Protein AF-A0A6P0M9K7-F1 (afdb_monomer_lite)

pLDDT: mean 82.35, std 20.82, range [22.98, 98.0]

Foldseek 3Di:
DDDDDDDDDDDDDDDDDDDDDDDDPDDDCVVCVPPDDPLQFQWQEKEWDQPPPQLDIKMKTKGQFGQDPVQDWDQDPDDPVHPCNVVRTDGCQWDDDPDPPDTDGPPDDTDGIDMDIGHDDDDPVWDKDKDFDAFCVVVDPPTDFPGRQQQKKKWKAAVVGDTDIDGQHQADDGNYGYDSIDMGTNGNGPDIDIWMQGPVGDID

Structure (mmCIF, N/CA/C/O backbone):
data_AF-A0A6P0M9K7-F1
#
_entry.id   AF-A0A6P0M9K7-F1
#
loop_
_atom_site.group_PDB
_atom_site.id
_atom_site.type_symbol
_atom_site.label_atom_id
_atom_site.label_alt_id
_atom_site.label_comp_id
_atom_site.label_asym_id
_atom_site.label_entity_id
_atom_site.label_seq_id
_atom_site.pdbx_PDB_ins_code
_atom_site.Cartn_x
_atom_site.Cartn_y
_atom_site.Cartn_z
_atom_site.occupancy
_atom_site.B_iso_or_equiv
_atom_site.auth_seq_id
_atom_site.auth_comp_id
_atom_site.auth_asym_id
_atom_site.auth_atom_id
_atom_site.pdbx_PDB_model_num
ATOM 1 N N . MET A 1 1 ? -16.953 41.141 -35.148 1.00 34.06 1 MET A N 1
ATOM 2 C CA . MET A 1 1 ? -15.734 40.742 -35.882 1.00 34.06 1 MET A CA 1
ATOM 3 C C . MET A 1 1 ? -14.698 40.414 -34.821 1.00 34.06 1 MET A C 1
ATOM 5 O O . MET A 1 1 ? -14.270 41.320 -34.124 1.00 34.06 1 MET A O 1
ATOM 9 N N . PHE A 1 2 ? -14.463 39.128 -34.568 1.00 24.59 2 PHE A N 1
ATOM 10 C CA . PHE A 1 2 ? -13.612 38.648 -33.474 1.00 24.59 2 PHE A CA 1
ATOM 11 C C . PHE A 1 2 ? -12.138 38.643 -33.893 1.00 24.59 2 PHE A C 1
ATOM 13 O O . PHE A 1 2 ? -11.837 38.210 -35.006 1.00 24.59 2 PHE A O 1
ATOM 20 N N . PRO A 1 3 ? -11.232 39.041 -32.991 1.00 33.91 3 PRO A N 1
ATOM 21 C CA . PRO A 1 3 ? -9.973 38.323 -32.843 1.00 33.91 3 PRO A CA 1
ATOM 22 C C . PRO A 1 3 ? -9.712 37.975 -31.367 1.00 33.91 3 PRO A C 1
ATOM 24 O O . PRO A 1 3 ? -10.065 38.741 -30.473 1.00 33.91 3 PRO A O 1
ATOM 27 N N . GLY A 1 4 ? -9.077 36.831 -31.109 1.00 28.16 4 GLY A N 1
ATOM 28 C CA . GLY A 1 4 ? -8.579 36.494 -29.773 1.00 28.16 4 GLY A CA 1
ATOM 29 C C . GLY A 1 4 ? -8.515 34.996 -29.502 1.00 28.16 4 GLY A C 1
ATOM 30 O O . GLY A 1 4 ? -9.420 34.434 -28.898 1.00 28.16 4 GLY A O 1
ATOM 31 N N . SER A 1 5 ? -7.435 34.355 -29.945 1.00 31.47 5 SER A N 1
ATOM 32 C CA . SER A 1 5 ? -6.996 33.039 -29.478 1.00 31.47 5 SER A CA 1
ATOM 33 C C . SER A 1 5 ? -6.480 33.156 -28.040 1.00 31.47 5 SER A C 1
ATOM 35 O O . SER A 1 5 ? -5.436 33.767 -27.814 1.00 31.47 5 SER A O 1
ATOM 37 N N . GLY A 1 6 ? -7.210 32.599 -27.075 1.00 26.05 6 GLY A N 1
ATOM 38 C CA . GLY A 1 6 ? -6.768 32.478 -25.686 1.00 26.05 6 GLY A CA 1
ATOM 39 C C . GLY A 1 6 ? -6.102 31.126 -25.448 1.00 26.05 6 GLY A C 1
ATOM 40 O O . GLY A 1 6 ? -6.788 30.109 -25.394 1.00 26.05 6 GLY A O 1
ATOM 41 N N . LEU A 1 7 ? -4.777 31.128 -25.310 1.00 26.55 7 LEU A N 1
ATOM 42 C CA . LEU A 1 7 ? -4.036 30.090 -24.596 1.00 26.55 7 LEU A CA 1
ATOM 43 C C . LEU A 1 7 ? -4.161 30.416 -23.104 1.00 26.55 7 LEU A C 1
ATOM 45 O O . LEU A 1 7 ? -3.835 31.529 -22.694 1.00 26.55 7 LEU A O 1
ATOM 49 N N . VAL A 1 8 ? -4.679 29.485 -22.305 1.00 24.55 8 VAL A N 1
ATOM 50 C CA . VAL A 1 8 ? -4.678 29.610 -20.843 1.00 24.55 8 VAL A CA 1
ATOM 51 C C . VAL A 1 8 ? -3.402 28.949 -20.341 1.00 24.55 8 VAL A C 1
ATOM 53 O O . VAL A 1 8 ? -3.300 27.729 -20.271 1.00 24.55 8 VAL A O 1
ATOM 56 N N . GLU A 1 9 ? -2.417 29.786 -20.050 1.00 24.67 9 GLU A N 1
ATOM 57 C CA . GLU A 1 9 ? -1.190 29.445 -19.343 1.00 24.67 9 GLU A CA 1
ATOM 58 C C . GLU A 1 9 ? -1.481 29.612 -17.844 1.00 24.67 9 GLU A C 1
ATOM 60 O O . GLU A 1 9 ? -1.708 30.726 -17.368 1.00 24.67 9 GLU A O 1
ATOM 65 N N . GLN A 1 10 ? -1.566 28.513 -17.091 1.00 22.98 10 GLN A N 1
ATOM 66 C CA . GLN A 1 10 ? -1.717 28.578 -15.637 1.00 22.98 10 GLN A CA 1
ATOM 67 C C . GLN A 1 10 ? -0.328 28.536 -14.994 1.00 22.98 10 GLN A C 1
ATOM 69 O O . GLN A 1 10 ? 0.165 27.486 -14.596 1.00 22.98 10 GLN A O 1
ATOM 74 N N . VAL A 1 11 ? 0.302 29.708 -14.907 1.00 23.95 11 VAL A N 1
ATOM 75 C CA . VAL A 1 11 ? 1.458 29.952 -14.036 1.00 23.95 11 VAL A CA 1
ATOM 76 C C . VAL A 1 11 ? 0.925 30.186 -12.623 1.00 23.95 11 VAL A C 1
ATOM 78 O O . VAL A 1 11 ? 0.269 31.194 -12.369 1.00 23.95 11 VAL A O 1
ATOM 81 N N . ILE A 1 12 ? 1.196 29.270 -11.692 1.00 25.75 12 ILE A N 1
ATOM 82 C CA . ILE A 1 12 ? 1.019 29.524 -10.256 1.00 25.75 12 ILE A CA 1
ATOM 83 C C . ILE A 1 12 ? 2.411 29.680 -9.646 1.00 25.75 12 ILE A C 1
ATOM 85 O O . ILE A 1 12 ? 3.074 28.705 -9.311 1.00 25.75 12 ILE A O 1
ATOM 89 N N . SER A 1 13 ? 2.852 30.929 -9.500 1.00 23.30 13 SER A N 1
ATOM 90 C CA . SER A 1 13 ? 3.878 31.307 -8.528 1.00 23.30 13 SER A CA 1
ATOM 91 C C . SER A 1 13 ? 3.180 31.652 -7.213 1.00 23.30 13 SER A C 1
ATOM 93 O O . SER A 1 13 ? 2.345 32.560 -7.202 1.00 23.30 13 SER A O 1
ATOM 95 N N . LEU A 1 14 ? 3.523 30.990 -6.109 1.00 26.34 14 LEU A N 1
ATOM 96 C CA . LEU A 1 14 ? 3.121 31.433 -4.773 1.00 26.34 14 LEU A CA 1
ATOM 97 C C . LEU A 1 14 ? 4.363 31.614 -3.900 1.00 26.34 14 LEU A C 1
ATOM 99 O O . LEU A 1 14 ? 5.095 30.671 -3.615 1.00 26.34 14 LEU A O 1
ATOM 103 N N . ASN A 1 15 ? 4.584 32.874 -3.525 1.00 23.98 15 ASN A N 1
ATOM 104 C CA . ASN A 1 15 ? 5.568 33.310 -2.547 1.00 23.98 15 ASN A CA 1
ATOM 105 C C . ASN A 1 15 ? 5.272 32.707 -1.163 1.00 23.98 15 ASN A C 1
ATOM 107 O O . ASN A 1 15 ? 4.115 32.531 -0.782 1.00 23.98 15 ASN A O 1
ATOM 111 N N . GLN A 1 16 ? 6.354 32.433 -0.433 1.00 33.28 16 GLN A N 1
ATOM 112 C CA . GLN A 1 16 ? 6.404 31.956 0.950 1.00 33.28 16 GLN A CA 1
ATOM 113 C C . GLN A 1 16 ? 5.569 32.809 1.918 1.00 33.28 16 GLN A C 1
ATOM 115 O O . GLN A 1 16 ? 5.664 34.030 1.879 1.00 33.28 16 GLN A O 1
ATOM 120 N N . GLU A 1 17 ? 4.838 32.146 2.824 1.00 29.08 17 GLU A N 1
ATOM 121 C CA . GLU A 1 17 ? 4.912 32.314 4.291 1.00 29.08 17 GLU A CA 1
ATOM 122 C C . GLU A 1 17 ? 3.869 31.403 4.983 1.00 29.08 17 GLU A C 1
ATOM 124 O O . GLU A 1 17 ? 2.670 31.610 4.806 1.00 29.08 17 GLU A O 1
ATOM 129 N N . SER A 1 18 ? 4.339 30.396 5.750 1.00 26.97 18 SER A N 1
ATOM 130 C CA . SER A 1 18 ? 3.677 29.556 6.797 1.00 26.97 18 SER A CA 1
ATOM 131 C C . SER A 1 18 ? 4.029 28.058 6.642 1.00 26.97 18 SER A C 1
ATOM 133 O O . SER A 1 18 ? 3.896 27.532 5.535 1.00 26.97 18 SER A O 1
ATOM 135 N N . PRO A 1 19 ? 4.438 27.325 7.705 1.00 35.47 19 PRO A N 1
ATOM 136 C CA . PRO A 1 19 ? 4.819 25.918 7.603 1.00 35.47 19 PRO A CA 1
ATOM 137 C C . PRO A 1 19 ? 3.557 25.046 7.609 1.00 35.47 19 PRO A C 1
ATOM 139 O O . PRO A 1 19 ? 3.142 24.515 8.634 1.00 35.47 19 PRO A O 1
ATOM 142 N N . SER A 1 20 ? 2.919 24.935 6.449 1.00 30.03 20 SER A N 1
ATOM 143 C CA . SER A 1 20 ? 1.989 23.845 6.160 1.00 30.03 20 SER A CA 1
ATOM 144 C C . SER A 1 20 ? 2.761 22.787 5.381 1.00 30.03 20 SER A C 1
ATOM 146 O O . SER A 1 20 ? 3.542 23.122 4.492 1.00 30.03 20 SER A O 1
ATOM 148 N N . PHE A 1 21 ? 2.608 21.525 5.779 1.00 32.84 21 PHE A N 1
ATOM 149 C CA . PHE A 1 21 ? 3.223 20.367 5.140 1.00 32.84 21 PHE A CA 1
ATOM 150 C C . PHE A 1 21 ? 2.759 20.322 3.676 1.00 32.84 21 PHE A C 1
ATOM 152 O O . PHE A 1 21 ? 1.664 19.855 3.373 1.00 32.84 21 PHE A O 1
ATOM 159 N N . GLN A 1 22 ? 3.551 20.900 2.774 1.00 29.70 22 GLN A N 1
ATOM 160 C CA . GLN A 1 22 ? 3.379 20.698 1.345 1.00 29.70 22 GLN A CA 1
ATOM 161 C C . GLN A 1 22 ? 4.044 19.372 1.021 1.00 29.70 22 GLN A C 1
ATOM 163 O O . GLN A 1 22 ? 5.224 19.193 1.320 1.00 29.70 22 GLN A O 1
ATOM 168 N N . GLY A 1 23 ? 3.269 18.438 0.472 1.00 31.78 23 GLY A N 1
ATOM 169 C CA . GLY A 1 23 ? 3.768 17.161 -0.017 1.00 31.78 23 GLY A CA 1
ATOM 170 C C . GLY A 1 23 ? 4.795 17.387 -1.121 1.00 31.78 23 GLY A C 1
ATOM 171 O O . GLY A 1 23 ? 4.446 17.459 -2.293 1.00 31.78 23 GLY A O 1
ATOM 172 N N . GLY A 1 24 ? 6.053 17.550 -0.729 1.00 35.38 24 GLY A N 1
ATOM 173 C CA . GLY A 1 24 ? 7.197 17.248 -1.565 1.00 35.38 24 GLY A CA 1
ATOM 174 C C . GLY A 1 24 ? 7.515 15.778 -1.358 1.00 35.38 24 GLY A C 1
ATOM 175 O O . GLY A 1 24 ? 7.694 15.336 -0.224 1.00 35.38 24 GLY A O 1
ATOM 176 N N . GLU A 1 25 ? 7.547 15.008 -2.437 1.00 50.41 25 GLU A N 1
ATOM 177 C CA . GLU A 1 25 ? 8.121 13.670 -2.397 1.00 50.41 25 GLU A CA 1
ATOM 178 C C . GLU A 1 25 ? 9.627 13.824 -2.143 1.00 50.41 25 GLU A C 1
ATOM 180 O O . GLU A 1 25 ? 10.372 14.355 -2.967 1.00 50.41 25 GLU A O 1
ATOM 185 N N . CYS A 1 26 ? 10.064 13.430 -0.948 1.00 54.47 26 CYS A N 1
ATOM 186 C CA . CYS A 1 26 ? 11.464 13.444 -0.544 1.00 54.47 26 CYS A CA 1
ATOM 187 C C . CYS A 1 26 ? 12.059 12.057 -0.797 1.00 54.47 26 CYS A C 1
ATOM 189 O O . CYS A 1 26 ? 11.702 11.102 -0.109 1.00 54.47 26 CYS A O 1
ATOM 191 N N . GLN A 1 27 ? 12.984 11.938 -1.751 1.00 62.66 27 GLN A N 1
ATOM 192 C CA . GLN A 1 27 ? 13.813 10.741 -1.884 1.00 62.66 27 GLN A CA 1
ATOM 193 C C . GLN A 1 27 ? 15.062 10.899 -1.007 1.00 62.66 27 GLN A C 1
ATOM 195 O O . GLN A 1 27 ? 15.890 11.773 -1.253 1.00 62.66 27 GLN A O 1
ATOM 200 N N . ASP A 1 28 ? 15.216 10.048 0.008 1.00 69.81 28 ASP A N 1
ATOM 201 C CA . ASP A 1 28 ? 16.438 9.979 0.816 1.00 69.81 28 ASP A CA 1
ATOM 202 C C . ASP A 1 28 ? 17.311 8.810 0.346 1.00 69.81 28 ASP A C 1
ATOM 204 O O . ASP A 1 28 ? 17.051 7.642 0.643 1.00 69.81 28 ASP A O 1
ATOM 208 N N . ALA A 1 29 ? 18.375 9.126 -0.393 1.00 72.94 29 ALA A N 1
ATOM 209 C CA . ALA A 1 29 ? 19.314 8.129 -0.898 1.00 72.94 29 ALA A CA 1
ATOM 210 C C . ALA A 1 29 ? 20.015 7.335 0.221 1.00 72.94 29 ALA A C 1
ATOM 212 O O . ALA A 1 29 ? 20.373 6.178 0.006 1.00 72.94 29 ALA A O 1
ATOM 213 N N . ASN A 1 30 ? 20.188 7.911 1.418 1.00 77.69 30 ASN A N 1
ATOM 214 C CA . ASN A 1 30 ? 20.805 7.207 2.542 1.00 77.69 30 ASN A CA 1
ATOM 215 C C . ASN A 1 30 ? 19.842 6.189 3.154 1.00 77.69 30 ASN A C 1
ATOM 217 O O . ASN A 1 30 ? 20.266 5.085 3.491 1.00 77.69 30 ASN A O 1
ATOM 221 N N . ALA A 1 31 ? 18.554 6.530 3.247 1.00 73.31 31 ALA A N 1
ATOM 222 C CA . ALA A 1 31 ? 17.520 5.607 3.716 1.00 73.31 31 ALA A CA 1
ATOM 223 C C . ALA A 1 31 ? 17.362 4.387 2.787 1.00 73.31 31 ALA A C 1
ATOM 225 O O . ALA A 1 31 ? 16.993 3.306 3.239 1.00 73.31 31 ALA A O 1
ATOM 226 N N . LEU A 1 32 ? 17.686 4.544 1.499 1.00 74.69 32 LEU A N 1
ATOM 227 C CA . LEU A 1 32 ? 17.590 3.493 0.482 1.00 74.69 32 LEU A CA 1
ATOM 228 C C . LEU A 1 32 ? 18.895 2.707 0.269 1.00 74.69 32 LEU A C 1
ATOM 230 O O . LEU A 1 32 ? 18.894 1.691 -0.420 1.00 74.69 32 LEU A O 1
ATOM 234 N N . ALA A 1 33 ? 20.021 3.144 0.842 1.00 77.00 33 ALA A N 1
ATOM 235 C CA . ALA A 1 33 ? 21.339 2.579 0.534 1.00 77.00 33 ALA A CA 1
ATOM 236 C C . ALA A 1 33 ? 21.482 1.091 0.908 1.00 77.00 33 ALA A C 1
ATOM 238 O O . ALA A 1 33 ? 22.285 0.377 0.308 1.00 77.00 33 ALA A O 1
ATOM 239 N N . THR A 1 34 ? 20.718 0.626 1.901 1.00 82.69 34 THR A N 1
ATOM 240 C CA . THR A 1 34 ? 20.721 -0.770 2.371 1.00 82.69 34 THR A CA 1
ATOM 241 C C . THR A 1 34 ? 19.421 -1.511 2.073 1.00 82.69 34 THR A C 1
ATOM 243 O O . THR A 1 34 ? 19.269 -2.649 2.518 1.00 82.69 34 THR A O 1
ATOM 246 N N . SER A 1 35 ? 18.474 -0.888 1.367 1.00 81.12 35 SER A N 1
ATOM 247 C CA . SER A 1 35 ? 17.213 -1.528 0.998 1.00 81.12 35 SER A CA 1
ATOM 248 C C . SER A 1 35 ? 17.330 -2.268 -0.334 1.00 81.12 35 SER A C 1
ATOM 250 O O . SER A 1 35 ? 18.265 -2.080 -1.119 1.00 81.12 35 SER A O 1
ATOM 252 N N . THR A 1 36 ? 16.366 -3.149 -0.593 1.00 85.69 36 THR A N 1
ATOM 253 C CA . THR A 1 36 ? 16.231 -3.776 -1.905 1.00 85.69 36 THR A CA 1
ATOM 254 C C . THR A 1 36 ? 15.895 -2.704 -2.938 1.00 85.69 36 THR A C 1
ATOM 256 O O . THR A 1 36 ? 14.970 -1.911 -2.771 1.00 85.69 36 THR A O 1
ATOM 259 N N . ASN A 1 37 ? 16.655 -2.670 -4.031 1.00 84.06 37 ASN A N 1
ATOM 260 C CA . ASN A 1 37 ? 16.410 -1.726 -5.109 1.00 84.06 37 ASN A CA 1
ATOM 261 C C . ASN A 1 37 ? 15.253 -2.222 -5.993 1.00 84.06 37 ASN A C 1
ATOM 263 O O . ASN A 1 37 ? 15.381 -3.231 -6.685 1.00 84.06 37 ASN A O 1
ATOM 267 N N . HIS A 1 38 ? 14.150 -1.471 -6.009 1.00 86.81 38 HIS A N 1
ATOM 268 C CA . HIS A 1 38 ? 12.966 -1.766 -6.825 1.00 86.81 38 HIS A CA 1
ATOM 269 C C . HIS A 1 38 ? 12.806 -0.852 -8.058 1.00 86.81 38 HIS A C 1
ATOM 271 O O . HIS A 1 38 ? 11.792 -0.924 -8.744 1.00 86.81 38 HIS A O 1
ATOM 277 N N . THR A 1 39 ? 13.805 -0.027 -8.394 1.00 84.56 39 THR A N 1
ATOM 278 C CA . THR A 1 39 ? 13.733 0.970 -9.491 1.00 84.56 39 THR A CA 1
ATOM 279 C C . THR A 1 39 ? 13.607 0.363 -10.891 1.00 84.56 39 THR A C 1
ATOM 281 O O . THR A 1 39 ? 13.198 1.038 -11.831 1.00 84.56 39 THR A O 1
ATOM 284 N N . ARG A 1 40 ? 13.933 -0.924 -11.041 1.00 90.50 40 ARG A N 1
ATOM 285 C CA . ARG A 1 40 ? 13.856 -1.670 -12.306 1.00 90.50 40 ARG A CA 1
ATOM 286 C C . ARG A 1 40 ? 12.520 -2.387 -12.526 1.00 90.50 40 ARG A C 1
ATOM 288 O O . ARG A 1 40 ? 12.420 -3.203 -13.438 1.00 90.50 40 ARG A O 1
ATOM 295 N N . ARG A 1 41 ? 11.499 -2.091 -11.720 1.00 92.25 41 ARG A N 1
ATOM 296 C CA . ARG A 1 41 ? 10.148 -2.656 -11.838 1.00 92.25 41 ARG A CA 1
ATOM 297 C C . ARG A 1 41 ? 9.187 -1.588 -12.347 1.00 92.25 41 ARG A C 1
ATOM 299 O O . ARG A 1 41 ? 9.135 -0.495 -11.787 1.00 92.25 41 ARG A O 1
ATOM 306 N N . ASN A 1 42 ? 8.398 -1.892 -13.376 1.00 91.12 42 ASN A N 1
ATOM 307 C CA . ASN A 1 42 ? 7.294 -1.021 -13.786 1.00 91.12 42 ASN A CA 1
ATOM 308 C C . ASN A 1 42 ? 6.059 -1.368 -12.945 1.00 91.12 42 ASN A C 1
ATOM 310 O O . ASN A 1 42 ? 5.226 -2.194 -13.316 1.00 91.12 42 ASN A O 1
ATOM 314 N N . VAL A 1 43 ? 6.012 -0.815 -11.733 1.00 92.31 43 VAL A N 1
ATOM 315 C CA . VAL A 1 43 ? 4.947 -1.096 -10.762 1.00 92.31 43 VAL A CA 1
ATOM 316 C C . VAL A 1 43 ? 3.623 -0.519 -11.267 1.00 92.31 43 VAL A C 1
ATOM 318 O O . VAL A 1 43 ? 3.538 0.664 -11.587 1.00 92.31 43 VAL A O 1
ATOM 321 N N . GLN A 1 44 ? 2.592 -1.362 -11.335 1.00 91.50 44 GLN A N 1
ATOM 322 C CA . GLN A 1 44 ? 1.246 -0.980 -11.770 1.00 91.50 44 GLN A CA 1
ATOM 323 C C . GLN A 1 44 ? 0.242 -0.871 -10.631 1.00 91.50 44 GLN A C 1
ATOM 325 O O . GLN A 1 44 ? -0.717 -0.116 -10.762 1.00 91.50 44 GLN A O 1
ATOM 330 N N . GLY A 1 45 ? 0.434 -1.648 -9.568 1.00 90.50 45 GLY A N 1
ATOM 331 C CA . GLY A 1 45 ? -0.498 -1.729 -8.454 1.00 90.50 45 GLY A CA 1
ATOM 332 C C . GLY A 1 45 ? 0.233 -1.914 -7.136 1.00 90.50 45 GLY A C 1
ATOM 333 O O . GLY A 1 45 ? 1.315 -2.512 -7.084 1.00 90.50 45 GLY A O 1
ATOM 334 N N . VAL A 1 46 ? -0.375 -1.395 -6.076 1.00 92.12 46 VAL A N 1
ATOM 335 C CA . VAL A 1 46 ? 0.105 -1.503 -4.701 1.00 92.12 46 VAL A CA 1
ATOM 336 C C . VAL A 1 46 ? -1.049 -1.877 -3.770 1.00 92.12 46 VAL A C 1
ATOM 338 O O . VAL A 1 46 ? -2.208 -1.562 -4.031 1.00 92.12 46 VAL A O 1
ATOM 341 N N . ALA A 1 47 ? -0.740 -2.575 -2.690 1.00 91.25 47 ALA A N 1
ATOM 342 C CA . ALA A 1 47 ? -1.657 -2.851 -1.600 1.00 91.25 47 ALA A CA 1
ATOM 343 C C . ALA A 1 47 ? -0.947 -2.565 -0.280 1.00 91.25 47 ALA A C 1
ATOM 345 O O . ALA A 1 47 ? 0.203 -2.972 -0.107 1.00 91.25 47 ALA A O 1
ATOM 346 N N . VAL A 1 48 ? -1.623 -1.871 0.634 1.00 91.69 48 VAL A N 1
ATOM 347 C CA . VAL A 1 48 ? -1.097 -1.566 1.970 1.00 91.69 48 VAL A CA 1
ATOM 348 C C . VAL A 1 48 ? -1.940 -2.256 3.036 1.00 91.69 48 VAL A C 1
ATOM 350 O O . VAL A 1 48 ? -3.170 -2.209 2.999 1.00 91.69 48 VAL A O 1
ATOM 353 N N . GLY A 1 49 ? -1.288 -2.888 4.007 1.00 90.06 49 GLY A N 1
ATOM 354 C CA . GLY A 1 49 ? -1.940 -3.551 5.135 1.00 90.06 49 GLY A CA 1
ATOM 355 C C . GLY A 1 49 ? -0.916 -4.149 6.088 1.00 90.06 49 GLY A C 1
ATOM 356 O O . GLY A 1 49 ? 0.244 -4.264 5.729 1.00 90.06 49 GLY A O 1
ATOM 357 N N . ASP A 1 50 ? -1.325 -4.516 7.296 1.00 92.38 50 ASP A N 1
ATOM 358 C CA . ASP A 1 50 ? -0.450 -5.213 8.245 1.00 92.38 50 ASP A CA 1
ATOM 359 C C . ASP A 1 50 ? -0.549 -6.729 7.998 1.00 92.38 50 ASP A C 1
ATOM 361 O O . ASP A 1 50 ? -1.557 -7.358 8.322 1.00 92.38 50 ASP A O 1
ATOM 365 N N . LEU A 1 51 ? 0.448 -7.310 7.324 1.00 93.00 51 LEU A N 1
ATOM 366 C CA . LEU A 1 51 ? 0.439 -8.717 6.909 1.00 93.00 51 LEU A CA 1
ATOM 367 C C . LEU A 1 51 ? 0.959 -9.653 7.998 1.00 93.00 51 LEU A C 1
ATOM 369 O O . LEU A 1 51 ? 0.646 -10.848 7.978 1.00 93.00 51 LEU A O 1
ATOM 373 N N . ASN A 1 52 ? 1.794 -9.146 8.903 1.00 92.88 52 ASN A N 1
ATOM 374 C CA . ASN A 1 52 ? 2.442 -9.936 9.948 1.00 92.88 52 ASN A CA 1
ATOM 375 C C . ASN A 1 52 ? 1.836 -9.701 11.350 1.00 92.88 52 ASN A C 1
ATOM 377 O O . ASN A 1 52 ? 2.214 -10.400 12.293 1.00 92.88 52 ASN A O 1
ATOM 381 N N . HIS A 1 53 ? 0.862 -8.793 11.449 1.00 90.06 53 HIS A N 1
ATOM 382 C CA . HIS A 1 53 ? 0.144 -8.387 12.651 1.00 90.06 53 HIS A CA 1
ATOM 383 C C . HIS A 1 53 ? 1.082 -7.815 13.724 1.00 90.06 53 HIS A C 1
ATOM 385 O O . HIS A 1 53 ? 1.021 -8.223 14.891 1.00 90.06 53 HIS A O 1
ATOM 391 N N . ASP A 1 54 ? 1.978 -6.907 13.336 1.00 90.25 54 ASP A N 1
ATOM 392 C CA . ASP A 1 54 ? 2.905 -6.225 14.245 1.00 90.25 54 ASP A CA 1
ATOM 393 C C . ASP A 1 54 ? 2.534 -4.759 14.538 1.00 90.25 54 ASP A C 1
ATOM 395 O O . ASP A 1 54 ? 3.163 -4.125 15.391 1.00 90.25 54 ASP A O 1
ATOM 399 N N . GLY A 1 55 ? 1.463 -4.250 13.922 1.00 89.62 55 GLY A N 1
ATOM 400 C CA . GLY A 1 55 ? 0.954 -2.893 14.097 1.00 89.62 55 GLY A CA 1
ATOM 401 C C . GLY A 1 55 ? 1.549 -1.861 13.150 1.00 89.62 55 GLY A C 1
ATOM 402 O O . GLY A 1 55 ? 1.204 -0.676 13.248 1.00 89.62 55 GLY A O 1
ATOM 403 N N . PHE A 1 56 ? 2.427 -2.276 12.243 1.00 90.75 56 PHE A N 1
ATOM 404 C CA . PHE A 1 56 ? 2.998 -1.436 11.206 1.00 90.75 56 PHE A CA 1
ATOM 405 C C . PHE A 1 56 ? 2.416 -1.826 9.845 1.00 90.75 56 PHE A C 1
ATOM 407 O O . PHE A 1 56 ? 2.018 -2.955 9.592 1.00 90.75 56 PHE A O 1
ATOM 414 N N . SER A 1 57 ? 2.277 -0.843 8.955 1.00 91.31 57 SER A N 1
ATOM 415 C CA . SER A 1 57 ? 1.749 -1.115 7.617 1.00 91.31 57 SER A CA 1
ATOM 416 C C . SER A 1 57 ? 2.848 -1.662 6.718 1.00 91.31 57 SER A C 1
ATOM 418 O O . SER A 1 57 ? 3.858 -0.983 6.515 1.00 91.31 57 SER A O 1
ATOM 420 N N . ASP A 1 58 ? 2.597 -2.834 6.146 1.00 92.88 58 ASP A N 1
ATOM 421 C CA . ASP A 1 58 ? 3.382 -3.451 5.086 1.00 92.88 58 ASP A CA 1
ATOM 422 C C . ASP A 1 58 ? 2.881 -3.015 3.711 1.00 92.88 58 ASP A C 1
ATOM 424 O O . ASP A 1 58 ? 1.764 -2.508 3.541 1.00 92.88 58 ASP A O 1
ATOM 428 N N . ILE A 1 59 ? 3.723 -3.237 2.706 1.00 92.50 59 ILE A N 1
ATOM 429 C CA . ILE A 1 59 ? 3.430 -2.903 1.318 1.00 92.50 59 ILE A CA 1
ATOM 430 C C . ILE A 1 59 ? 3.592 -4.156 0.460 1.00 92.50 59 ILE A C 1
ATOM 432 O O . ILE A 1 59 ? 4.521 -4.945 0.625 1.00 92.50 59 ILE A O 1
ATOM 436 N N . VAL A 1 60 ? 2.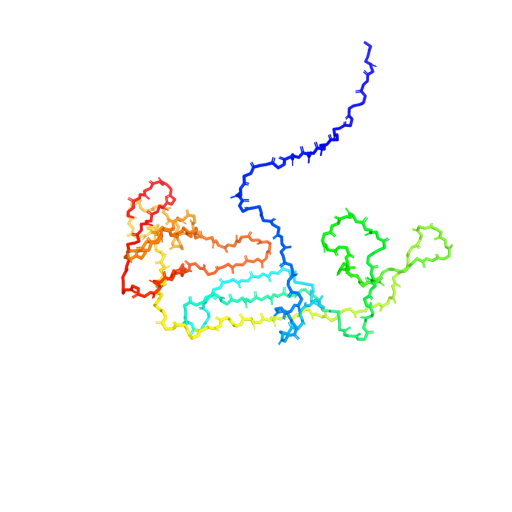662 -4.349 -0.471 1.00 93.25 60 VAL A N 1
ATOM 437 C CA . VAL A 1 60 ? 2.774 -5.319 -1.559 1.00 93.25 60 VAL A CA 1
ATOM 438 C C . VAL A 1 60 ? 2.691 -4.559 -2.864 1.00 93.25 60 VAL A C 1
ATOM 440 O O . VAL A 1 60 ? 1.763 -3.784 -3.074 1.00 93.25 60 VAL A O 1
ATOM 443 N N . SER A 1 61 ? 3.626 -4.802 -3.773 1.00 93.19 61 SER A N 1
ATOM 444 C CA . SER A 1 61 ? 3.661 -4.140 -5.075 1.00 93.19 61 SER A CA 1
ATOM 445 C C . SER A 1 61 ? 3.743 -5.150 -6.213 1.00 93.19 61 SER A C 1
ATOM 447 O O . SER A 1 61 ? 4.497 -6.125 -6.151 1.00 93.19 61 SER A O 1
ATOM 449 N N . VAL A 1 62 ? 3.004 -4.900 -7.293 1.00 93.56 62 VAL A N 1
ATOM 450 C CA . VAL A 1 62 ? 2.996 -5.740 -8.499 1.00 93.56 62 VAL A CA 1
ATOM 451 C C . VAL A 1 62 ? 3.408 -4.931 -9.721 1.00 93.56 62 VAL A C 1
ATOM 453 O O . VAL A 1 62 ? 2.898 -3.833 -9.954 1.00 93.56 62 VAL A O 1
ATOM 456 N N . SER A 1 63 ? 4.342 -5.465 -10.504 1.00 94.12 63 SER A N 1
ATOM 457 C CA . SER A 1 63 ? 4.741 -4.891 -11.790 1.00 94.12 63 SER A CA 1
ATOM 458 C C . SER A 1 63 ? 4.084 -5.621 -12.955 1.00 94.12 63 SER A C 1
ATOM 460 O O . SER A 1 63 ? 3.714 -6.788 -12.847 1.00 94.12 63 SER A O 1
ATOM 462 N N . ASN A 1 64 ? 3.927 -4.928 -14.083 1.00 93.00 64 ASN A N 1
ATOM 463 C CA . ASN A 1 64 ? 3.551 -5.569 -15.351 1.00 93.00 64 ASN A CA 1
ATOM 464 C C . ASN A 1 64 ? 4.751 -6.188 -16.071 1.00 93.00 64 ASN A C 1
ATOM 466 O O . ASN A 1 64 ? 4.597 -7.216 -16.721 1.00 93.00 64 ASN A O 1
ATOM 470 N N . PHE A 1 65 ? 5.919 -5.559 -15.969 1.00 91.75 65 PHE A N 1
ATOM 471 C CA . PHE A 1 65 ? 7.186 -6.015 -16.515 1.00 91.75 65 PHE A CA 1
ATOM 472 C C . PHE A 1 65 ? 8.346 -5.472 -15.683 1.00 91.75 65 PHE A C 1
ATOM 474 O O . PHE A 1 65 ? 8.242 -4.424 -15.032 1.00 91.75 65 PHE A O 1
ATOM 481 N N . ASP A 1 66 ? 9.476 -6.164 -15.773 1.00 92.50 66 ASP A N 1
ATOM 482 C CA . ASP A 1 66 ? 10.723 -5.773 -15.122 1.00 92.50 66 ASP A CA 1
ATOM 483 C C . ASP A 1 66 ? 11.815 -5.494 -16.168 1.00 92.50 66 ASP A C 1
ATOM 485 O O . ASP A 1 66 ? 11.811 -6.037 -17.270 1.00 92.50 66 ASP A O 1
ATOM 489 N N . SER A 1 67 ? 12.771 -4.625 -15.838 1.00 92.06 67 SER A N 1
ATOM 490 C CA . SER A 1 67 ? 13.915 -4.278 -16.691 1.00 92.06 67 SER A CA 1
ATOM 491 C C . SER A 1 67 ? 15.215 -4.762 -16.043 1.00 92.06 67 SER A C 1
ATOM 493 O O . SER A 1 67 ? 15.871 -3.992 -15.331 1.00 92.06 67 SER A O 1
ATOM 495 N N . PRO A 1 68 ? 15.590 -6.044 -16.218 1.00 87.62 68 PRO A N 1
ATOM 496 C CA . PRO A 1 68 ? 16.735 -6.628 -15.528 1.00 87.62 68 PRO A CA 1
ATOM 497 C C . PRO A 1 68 ? 18.051 -5.939 -15.910 1.00 87.62 68 PRO A C 1
ATOM 499 O O . PRO A 1 68 ? 18.167 -5.333 -16.973 1.00 87.62 68 PRO A O 1
ATOM 502 N N . GLU A 1 69 ? 19.068 -6.075 -15.056 1.00 88.31 69 GLU A N 1
ATOM 503 C CA . GLU A 1 69 ? 20.351 -5.358 -15.165 1.00 88.31 69 GLU A CA 1
ATOM 504 C C . GLU A 1 69 ? 21.028 -5.378 -16.552 1.00 88.31 69 GLU A C 1
ATOM 506 O O . GLU A 1 69 ? 21.569 -4.344 -16.945 1.00 88.31 69 GLU A O 1
ATOM 511 N N . PRO A 1 70 ? 20.984 -6.476 -17.342 1.00 87.69 70 PRO A N 1
ATOM 512 C CA . PRO A 1 70 ? 21.551 -6.483 -18.691 1.00 87.69 70 PRO A CA 1
ATOM 513 C C . PRO A 1 70 ? 20.917 -5.466 -19.654 1.00 87.69 70 PRO A C 1
ATOM 515 O O . PRO A 1 70 ? 21.523 -5.148 -20.676 1.00 87.69 70 PRO A O 1
ATOM 518 N N . ILE A 1 71 ? 19.712 -4.970 -19.356 1.00 86.06 71 ILE A N 1
ATOM 519 C CA . ILE A 1 71 ? 19.023 -3.954 -20.150 1.00 86.06 71 ILE A CA 1
ATOM 520 C C . ILE A 1 71 ? 19.446 -2.566 -19.644 1.00 86.06 71 ILE A C 1
ATOM 522 O O . ILE A 1 71 ? 19.151 -2.203 -18.495 1.00 86.06 71 ILE A O 1
ATOM 526 N N . PRO A 1 72 ? 20.145 -1.772 -20.478 1.00 84.25 72 PRO A N 1
ATOM 527 C CA . PRO A 1 72 ? 20.652 -0.477 -20.061 1.00 84.25 72 PRO A CA 1
ATOM 528 C C . PRO A 1 72 ? 19.506 0.513 -19.865 1.00 84.25 72 PRO A C 1
ATOM 530 O O . PRO A 1 72 ? 18.641 0.675 -20.729 1.00 84.25 72 PRO A O 1
ATOM 533 N N . LEU A 1 73 ? 19.548 1.211 -18.734 1.00 88.06 73 LEU A N 1
ATOM 534 C CA . LEU A 1 73 ? 18.722 2.381 -18.480 1.00 88.06 73 LEU A CA 1
ATOM 535 C C . LEU A 1 73 ? 19.441 3.626 -18.997 1.00 88.06 73 LEU A C 1
ATOM 537 O O . LEU A 1 73 ? 20.644 3.786 -18.787 1.00 88.06 73 LEU A O 1
ATOM 541 N N . GLN A 1 74 ? 18.705 4.500 -19.674 1.00 89.06 74 GLN A N 1
ATOM 542 C CA . GLN A 1 74 ? 19.215 5.772 -20.173 1.00 89.06 74 GLN A CA 1
ATOM 543 C C . GLN A 1 74 ? 18.585 6.932 -19.399 1.00 89.06 74 GLN A C 1
ATOM 545 O O . GLN A 1 74 ? 17.382 6.881 -19.135 1.00 89.06 74 GLN A O 1
ATOM 550 N N . PRO A 1 75 ? 19.355 7.980 -19.052 1.00 90.06 75 PRO A N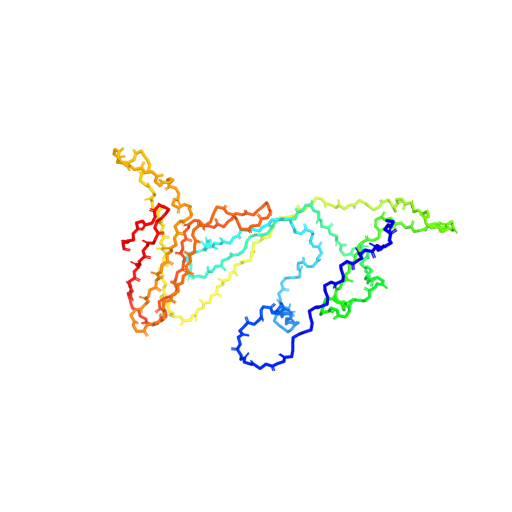 1
ATOM 551 C CA . PRO A 1 75 ? 18.798 9.212 -18.509 1.00 90.06 75 PRO A CA 1
ATOM 552 C C . PRO A 1 75 ? 17.773 9.816 -19.455 1.00 90.06 75 PRO A C 1
ATOM 554 O O . PRO A 1 75 ? 17.991 9.854 -20.670 1.00 90.06 75 PRO A O 1
ATOM 557 N N . TYR A 1 76 ? 16.668 10.305 -18.902 1.00 88.50 76 TYR A N 1
ATOM 558 C CA . TYR A 1 76 ? 15.671 11.004 -19.691 1.00 88.50 76 TYR A CA 1
ATOM 559 C C . TYR A 1 76 ? 16.297 12.277 -20.295 1.00 88.50 76 TYR A C 1
ATOM 561 O O . TYR A 1 76 ? 16.961 13.036 -19.590 1.00 88.50 76 TYR A O 1
ATOM 569 N N . PRO A 1 77 ? 16.142 12.525 -21.609 1.00 85.62 77 PRO A N 1
ATOM 570 C CA . PRO A 1 77 ? 16.935 13.538 -22.311 1.00 85.62 77 PRO A CA 1
ATOM 571 C C . PRO A 1 77 ? 16.515 14.986 -22.017 1.00 85.62 77 PRO A C 1
ATOM 573 O O . PRO A 1 77 ? 17.171 15.917 -22.485 1.00 85.62 77 PRO A O 1
ATOM 576 N N . PHE A 1 78 ? 15.429 15.191 -21.269 1.00 88.19 78 PHE A N 1
ATOM 577 C CA . PHE A 1 78 ? 14.899 16.507 -20.929 1.00 88.19 78 PHE A CA 1
ATOM 578 C C . PHE A 1 78 ? 14.818 16.666 -19.413 1.00 88.19 78 PHE A C 1
ATOM 580 O O . PHE A 1 78 ? 14.259 15.813 -18.735 1.00 88.19 78 PHE A O 1
ATOM 587 N N . ALA A 1 79 ? 15.331 17.782 -18.905 1.00 90.00 79 ALA A N 1
ATOM 588 C CA . ALA A 1 79 ? 15.133 18.192 -17.522 1.00 90.00 79 ALA A CA 1
ATOM 589 C C . ALA A 1 79 ? 13.969 19.186 -17.452 1.00 90.00 79 ALA A C 1
ATOM 591 O O . ALA A 1 79 ? 13.875 20.093 -18.287 1.00 90.00 79 ALA A O 1
ATOM 592 N N . TYR A 1 80 ? 13.102 19.032 -16.456 1.00 88.56 80 TYR A N 1
ATOM 593 C CA . TYR A 1 80 ? 11.953 19.908 -16.224 1.00 88.56 80 TYR A CA 1
ATOM 594 C C . TYR A 1 80 ? 12.130 20.822 -15.001 1.00 88.56 80 TYR A C 1
ATOM 596 O O . TYR A 1 80 ? 11.191 21.516 -14.614 1.00 88.56 80 TYR A O 1
ATOM 604 N N . GLY A 1 81 ? 13.321 20.846 -14.394 1.00 88.25 81 GLY A N 1
ATOM 605 C CA . GLY A 1 81 ? 13.560 21.497 -13.103 1.00 88.25 81 GLY A CA 1
ATOM 606 C C . GLY A 1 81 ? 12.907 20.736 -11.948 1.00 88.25 81 GLY A C 1
ATOM 607 O O . GLY A 1 81 ? 12.589 21.327 -10.917 1.00 88.25 81 GLY A O 1
ATOM 608 N N . SER A 1 82 ? 12.655 19.444 -12.152 1.00 85.62 82 SER A N 1
ATOM 609 C CA . SER A 1 82 ? 11.983 18.560 -11.209 1.00 85.62 82 SER A CA 1
ATOM 610 C C . SER A 1 82 ? 13.008 17.877 -10.301 1.00 85.62 82 SER A C 1
ATOM 612 O O . SER A 1 82 ? 14.087 17.519 -10.779 1.00 85.62 82 SER A O 1
ATOM 614 N N . PRO A 1 83 ? 12.681 17.599 -9.023 1.00 82.69 83 PRO A N 1
ATOM 615 C CA . PRO A 1 83 ? 13.534 16.776 -8.159 1.00 82.69 83 PRO A CA 1
ATOM 616 C C . PRO A 1 83 ? 13.800 15.365 -8.718 1.00 82.69 83 PRO A C 1
ATOM 618 O O . PRO A 1 83 ? 14.727 14.703 -8.266 1.00 82.69 83 PRO A O 1
ATOM 621 N N . PHE A 1 84 ? 13.024 14.912 -9.709 1.00 82.31 84 PHE A N 1
ATOM 622 C CA . PHE A 1 84 ? 13.203 13.614 -10.365 1.00 82.31 84 PHE A CA 1
ATOM 623 C C . PHE A 1 84 ? 14.131 13.640 -11.579 1.00 82.31 84 PHE A C 1
ATOM 625 O O . PHE A 1 84 ? 14.447 12.577 -12.101 1.00 82.31 84 PHE A O 1
ATOM 632 N N . ASP A 1 85 ? 14.572 14.807 -12.056 1.00 85.19 85 ASP A N 1
ATOM 633 C CA . ASP A 1 85 ? 15.355 14.888 -13.298 1.00 85.19 85 ASP A CA 1
ATOM 634 C C . ASP A 1 85 ? 16.662 14.075 -13.214 1.00 85.19 85 ASP A C 1
ATOM 636 O O . ASP A 1 85 ? 17.071 13.455 -14.193 1.00 85.19 85 ASP A O 1
ATOM 640 N N . GLU A 1 86 ? 17.298 14.027 -12.038 1.00 84.31 86 GLU A N 1
ATOM 641 C CA . GLU A 1 86 ? 18.549 13.284 -11.816 1.00 84.31 86 GLU A CA 1
ATOM 642 C C . GLU A 1 86 ? 18.361 11.758 -11.806 1.00 84.31 86 GLU A C 1
ATOM 644 O O . GLU A 1 86 ? 19.306 11.015 -12.074 1.00 84.31 86 GLU A O 1
ATOM 649 N N . THR A 1 87 ? 17.151 11.281 -11.504 1.00 84.94 87 THR A N 1
ATOM 650 C CA . THR A 1 87 ? 16.826 9.852 -11.364 1.00 84.94 87 THR A CA 1
ATOM 651 C C . THR A 1 87 ? 15.844 9.354 -12.424 1.00 84.94 87 THR A C 1
ATOM 653 O O . THR A 1 87 ? 15.512 8.167 -12.452 1.00 84.94 87 THR A O 1
ATOM 656 N N . ALA A 1 88 ? 15.415 10.226 -13.339 1.00 87.00 88 ALA A N 1
ATOM 657 C CA . ALA A 1 88 ? 14.550 9.890 -14.457 1.00 87.00 88 ALA A CA 1
ATOM 658 C C . ALA A 1 88 ? 15.308 9.025 -15.471 1.00 87.00 88 ALA A C 1
ATOM 660 O O . ALA A 1 88 ? 16.154 9.499 -16.233 1.00 87.00 88 ALA A O 1
ATOM 661 N N . LEU A 1 89 ? 14.980 7.737 -15.489 1.00 87.88 89 LEU A N 1
ATOM 662 C CA . LEU A 1 89 ? 15.587 6.732 -16.350 1.00 87.88 89 LEU A CA 1
ATOM 663 C C . LEU A 1 89 ? 14.520 6.057 -17.213 1.00 87.88 89 LEU A C 1
ATOM 665 O O . LEU A 1 89 ? 13.393 5.843 -16.771 1.00 87.88 89 LEU A O 1
ATOM 669 N N . PHE A 1 90 ? 14.876 5.671 -18.435 1.00 87.38 90 PHE A N 1
ATOM 670 C CA . PHE A 1 90 ? 13.989 4.917 -19.318 1.00 87.38 90 PHE A CA 1
ATOM 671 C C . PHE A 1 90 ? 14.729 3.800 -20.062 1.00 87.38 90 PHE A C 1
ATOM 673 O O . PHE A 1 90 ? 15.951 3.830 -20.223 1.00 87.38 90 PHE A O 1
ATOM 680 N N . VAL A 1 91 ? 13.971 2.805 -20.527 1.00 89.31 91 VAL A N 1
ATOM 681 C CA . VAL A 1 91 ? 14.459 1.760 -21.437 1.00 89.31 91 VAL A CA 1
ATOM 682 C C . VAL A 1 91 ? 14.163 2.196 -22.878 1.00 89.31 91 VAL A C 1
ATOM 684 O O . VAL A 1 91 ? 12.993 2.434 -23.192 1.00 89.31 91 VAL A O 1
ATOM 687 N N . PRO A 1 92 ? 15.160 2.279 -23.778 1.00 87.75 92 PRO A N 1
ATOM 688 C CA . PRO A 1 92 ? 14.954 2.665 -25.174 1.00 87.75 92 PRO A CA 1
ATOM 689 C C . PRO A 1 92 ? 14.365 1.500 -25.987 1.00 87.75 92 PRO A C 1
ATOM 691 O O . PRO A 1 92 ? 15.038 0.822 -26.766 1.00 87.75 92 PRO A O 1
ATOM 694 N N . THR A 1 93 ? 13.074 1.244 -25.799 1.00 88.44 93 THR A N 1
ATOM 695 C CA . THR A 1 93 ? 12.309 0.243 -26.561 1.00 88.44 93 THR A CA 1
ATOM 696 C C . THR A 1 93 ? 12.164 0.614 -28.040 1.00 88.44 93 THR A C 1
ATOM 698 O O . THR A 1 93 ? 12.049 -0.254 -28.904 1.00 88.44 93 THR A O 1
ATOM 701 N N . PHE A 1 94 ? 12.257 1.904 -28.351 1.00 89.69 94 PHE A N 1
ATOM 702 C CA . PHE A 1 94 ? 12.351 2.428 -29.706 1.00 89.69 94 PHE A CA 1
ATOM 703 C C . PHE A 1 94 ? 13.623 3.255 -29.851 1.00 89.69 94 PHE A C 1
ATOM 705 O O . PHE A 1 94 ? 13.920 4.099 -29.005 1.00 89.69 94 PHE A O 1
ATOM 712 N N . VAL A 1 95 ? 14.364 3.021 -30.932 1.00 89.50 95 VAL A N 1
ATOM 713 C CA . VAL A 1 95 ? 15.597 3.752 -31.244 1.00 89.50 95 VAL A CA 1
ATOM 714 C C . VAL A 1 95 ? 15.402 4.604 -32.497 1.00 89.50 95 VAL A C 1
ATOM 716 O O . VAL A 1 95 ? 14.751 4.148 -33.442 1.00 89.50 95 VAL A O 1
ATOM 719 N N . PRO A 1 96 ? 15.918 5.846 -32.520 1.00 90.38 96 PRO A N 1
ATOM 720 C CA . PRO A 1 96 ? 15.832 6.693 -33.700 1.00 90.38 96 PRO A CA 1
ATOM 721 C C . PRO A 1 96 ? 16.665 6.104 -34.840 1.00 90.38 96 PRO A C 1
ATOM 723 O O . PRO A 1 96 ? 17.710 5.490 -34.617 1.00 90.38 96 PRO A O 1
ATOM 726 N N . THR A 1 97 ? 16.208 6.313 -36.068 1.00 92.69 97 THR A N 1
ATOM 727 C CA . THR A 1 97 ? 16.973 5.986 -37.277 1.00 92.69 97 THR A CA 1
ATOM 728 C C . THR A 1 97 ? 17.770 7.200 -37.770 1.00 92.69 97 THR A C 1
ATOM 730 O O . THR A 1 97 ? 17.745 8.270 -37.163 1.00 92.69 97 THR A O 1
ATOM 733 N N . GLU A 1 98 ? 18.470 7.051 -38.898 1.00 93.94 98 GLU A N 1
ATOM 734 C CA . GLU A 1 98 ? 19.118 8.174 -39.590 1.00 93.94 98 GLU A CA 1
ATOM 735 C C . GLU A 1 98 ? 18.107 9.218 -40.102 1.00 93.94 98 GLU A C 1
ATOM 737 O O . GLU A 1 98 ? 18.460 10.386 -40.277 1.00 93.94 98 GLU A O 1
ATOM 742 N N . ASN A 1 99 ? 16.845 8.823 -40.310 1.00 94.25 99 ASN A N 1
ATOM 743 C CA . ASN A 1 99 ? 15.777 9.727 -40.712 1.00 94.25 99 ASN A CA 1
ATOM 744 C C . ASN A 1 99 ? 15.167 10.421 -39.480 1.00 94.25 99 ASN A C 1
ATOM 746 O O . ASN A 1 99 ? 14.659 9.750 -38.575 1.00 94.25 99 ASN A O 1
ATOM 750 N N . PRO A 1 100 ? 15.147 11.766 -39.433 1.00 91.94 100 PRO A N 1
ATOM 751 C CA . PRO A 1 100 ? 14.581 12.493 -38.303 1.00 91.94 100 PRO A CA 1
ATOM 752 C C . PRO A 1 100 ? 13.108 12.142 -38.047 1.00 91.94 100 PRO A C 1
ATOM 754 O O . PRO A 1 100 ? 12.278 12.215 -38.951 1.00 91.94 100 PRO A O 1
ATOM 757 N N . GLY A 1 101 ? 12.778 11.810 -36.796 1.00 89.12 101 GLY A N 1
ATOM 758 C CA . GLY A 1 101 ? 11.413 11.476 -36.369 1.00 89.12 101 GLY A CA 1
ATOM 759 C C . GLY A 1 101 ? 10.978 10.038 -36.668 1.00 89.12 101 GLY A C 1
ATOM 760 O O . GLY A 1 101 ? 9.881 9.650 -36.273 1.00 89.12 101 GLY A O 1
ATOM 761 N N . GLU A 1 102 ? 11.823 9.242 -37.322 1.00 94.44 102 GLU A N 1
ATOM 762 C CA . GLU A 1 102 ? 11.584 7.820 -37.539 1.00 94.44 102 GLU A CA 1
ATOM 763 C C . GLU A 1 102 ? 12.249 6.994 -36.435 1.00 94.44 102 GLU A C 1
ATOM 765 O O . GLU A 1 102 ? 13.431 7.165 -36.127 1.00 94.44 102 GLU A O 1
ATOM 770 N N . PHE A 1 103 ? 11.474 6.071 -35.870 1.00 93.00 103 PHE A N 1
ATOM 771 C CA . PHE A 1 103 ? 11.897 5.174 -34.808 1.00 93.00 103 PHE A CA 1
ATOM 772 C C . PHE A 1 103 ? 11.625 3.728 -35.204 1.00 93.00 103 PHE A C 1
ATOM 774 O O . PHE A 1 103 ? 10.575 3.416 -35.767 1.00 93.00 103 PHE A O 1
ATOM 781 N N . VAL A 1 104 ? 12.549 2.840 -34.854 1.00 95.19 104 VAL A N 1
ATOM 782 C CA . VAL A 1 104 ? 12.396 1.396 -35.039 1.00 95.19 104 VAL A CA 1
ATOM 783 C C . VAL A 1 104 ? 12.406 0.689 -33.694 1.00 95.19 104 VAL A C 1
ATOM 785 O O . VAL A 1 104 ? 13.065 1.120 -32.746 1.00 95.19 104 VAL A O 1
ATOM 788 N N . TRP A 1 105 ? 11.649 -0.402 -33.617 1.00 91.75 105 TRP A N 1
ATOM 789 C CA . TRP A 1 105 ? 11.648 -1.289 -32.461 1.00 91.75 105 TRP A CA 1
ATOM 790 C C . TRP A 1 105 ? 13.059 -1.831 -32.212 1.00 91.75 105 TRP A C 1
ATOM 792 O O . TRP A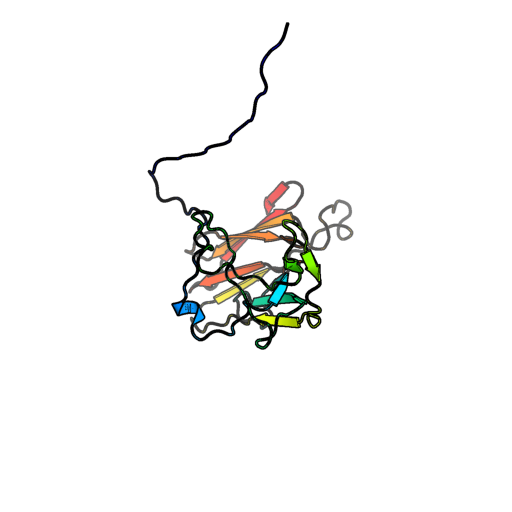 1 105 ? 13.696 -2.338 -33.136 1.00 91.75 105 TRP A O 1
ATOM 802 N N . SER A 1 106 ? 13.541 -1.745 -30.971 1.00 88.50 106 SER A N 1
ATOM 803 C CA . SER A 1 106 ? 14.906 -2.155 -30.624 1.00 88.50 106 SER A CA 1
ATOM 804 C C . SER A 1 106 ? 15.096 -3.671 -30.515 1.00 88.50 106 SER A C 1
ATOM 806 O O . SER A 1 106 ? 16.228 -4.134 -30.396 1.00 88.50 106 SER A O 1
ATOM 808 N N . GLY A 1 107 ? 14.015 -4.457 -30.563 1.00 89.69 107 GLY A N 1
ATOM 809 C CA . GLY A 1 107 ? 14.070 -5.907 -30.356 1.00 89.69 107 GLY A CA 1
ATOM 810 C C . GLY A 1 107 ? 14.091 -6.326 -28.883 1.00 89.69 107 GLY A C 1
ATOM 811 O O . GLY A 1 107 ? 14.213 -7.514 -28.608 1.00 89.69 107 GLY A O 1
ATOM 812 N N . LEU A 1 108 ? 13.997 -5.378 -27.944 1.00 88.25 108 LEU A N 1
ATOM 813 C CA . LEU A 1 108 ? 14.081 -5.650 -26.509 1.00 88.25 108 LEU A CA 1
ATOM 814 C C . LEU A 1 108 ? 12.794 -6.281 -25.972 1.00 88.25 108 LEU A C 1
ATOM 816 O O . LEU A 1 108 ? 11.772 -5.613 -25.849 1.00 88.25 108 LEU A O 1
ATOM 820 N N . GLU A 1 109 ? 12.862 -7.544 -25.571 1.00 87.94 109 GLU A N 1
ATOM 821 C CA . GLU A 1 109 ? 11.786 -8.204 -24.832 1.00 87.94 109 GLU A CA 1
ATOM 822 C C . GLU A 1 109 ? 12.010 -8.037 -23.325 1.00 87.94 109 GLU A C 1
ATOM 824 O O . GLU A 1 109 ? 13.077 -8.368 -22.803 1.00 87.94 109 GLU A O 1
ATOM 829 N N . LEU A 1 110 ? 11.006 -7.497 -22.631 1.00 89.69 110 LEU A N 1
ATOM 830 C CA . LEU A 1 110 ? 11.021 -7.349 -21.178 1.00 89.69 110 LEU A CA 1
ATOM 831 C C . LEU A 1 110 ? 10.299 -8.546 -20.549 1.00 89.69 110 LEU A C 1
ATOM 833 O O . LEU A 1 110 ? 9.226 -8.910 -21.035 1.00 89.69 110 LEU A O 1
ATOM 837 N N . PRO A 1 111 ? 10.866 -9.175 -19.507 1.00 93.19 111 PRO A N 1
ATOM 838 C CA . PRO A 1 111 ? 10.186 -10.244 -18.789 1.00 93.19 111 PRO A CA 1
ATOM 839 C C . PRO A 1 111 ? 8.900 -9.746 -18.125 1.00 93.19 111 PRO A C 1
ATOM 841 O O . PRO A 1 111 ? 8.794 -8.572 -17.756 1.00 93.19 111 PRO A O 1
ATOM 844 N N . ASP A 1 112 ? 7.965 -10.675 -17.921 1.00 94.31 112 ASP A N 1
ATOM 845 C CA . ASP A 1 112 ? 6.768 -10.450 -17.112 1.00 94.31 112 ASP A CA 1
ATOM 846 C C . ASP A 1 112 ? 7.142 -9.910 -15.728 1.00 94.31 112 ASP A C 1
ATOM 848 O O . ASP A 1 112 ? 8.187 -10.241 -15.158 1.00 94.31 112 ASP A O 1
ATOM 852 N N . GLY A 1 113 ? 6.270 -9.058 -15.199 1.00 92.94 113 GLY A N 1
ATOM 853 C CA . GLY A 1 113 ? 6.483 -8.422 -13.914 1.00 92.94 113 GLY A CA 1
ATOM 854 C C . GLY A 1 113 ? 6.407 -9.394 -12.743 1.00 92.94 113 GLY A C 1
ATOM 855 O O . GLY A 1 113 ? 5.991 -10.551 -12.841 1.00 92.94 113 GLY A O 1
ATOM 856 N N . THR A 1 114 ? 6.821 -8.888 -11.594 1.00 95.00 114 THR A N 1
ATOM 857 C CA . THR A 1 114 ? 6.950 -9.633 -10.348 1.00 95.00 114 THR A CA 1
ATOM 858 C C . THR A 1 114 ? 6.025 -9.072 -9.279 1.00 95.00 114 THR A C 1
ATOM 860 O O . THR A 1 114 ? 5.547 -7.938 -9.365 1.00 95.00 114 THR A O 1
ATOM 863 N N . LEU A 1 115 ? 5.806 -9.861 -8.229 1.00 94.38 115 LEU A N 1
ATOM 864 C CA . LEU A 1 115 ? 5.244 -9.401 -6.963 1.00 94.38 115 LEU A CA 1
ATOM 865 C C . LEU A 1 115 ? 6.388 -9.210 -5.962 1.00 94.38 115 LEU A C 1
ATOM 867 O O . LEU A 1 115 ? 7.275 -10.058 -5.870 1.00 94.38 115 LEU A O 1
ATOM 871 N N . SER A 1 116 ? 6.346 -8.114 -5.213 1.00 94.62 116 SER A N 1
ATOM 872 C CA . SER A 1 116 ? 7.257 -7.831 -4.104 1.00 94.62 116 SER A CA 1
ATOM 873 C C . SER A 1 116 ? 6.450 -7.544 -2.845 1.00 94.62 116 SER A C 1
ATOM 875 O O . SER A 1 116 ? 5.339 -7.021 -2.934 1.00 94.62 116 SER A O 1
ATOM 877 N N . VAL A 1 117 ? 7.005 -7.935 -1.700 1.00 94.12 117 VAL A N 1
ATOM 878 C CA . VAL A 1 117 ? 6.433 -7.702 -0.373 1.00 94.12 117 VAL A CA 1
ATOM 879 C C . VAL A 1 117 ? 7.494 -7.019 0.469 1.00 94.12 117 VAL A C 1
ATOM 881 O O . VAL A 1 117 ? 8.578 -7.567 0.684 1.00 94.12 117 VAL A O 1
ATOM 884 N N . GLU A 1 118 ? 7.170 -5.831 0.947 1.00 92.88 118 GLU A N 1
ATOM 885 C CA . GLU A 1 118 ? 7.998 -5.029 1.823 1.00 92.88 118 GLU A CA 1
ATOM 886 C C . GLU A 1 118 ? 7.386 -5.051 3.226 1.00 92.88 118 GLU A C 1
ATOM 888 O O . GLU A 1 118 ? 6.382 -4.390 3.488 1.00 92.88 118 GLU A O 1
ATOM 893 N N . ILE A 1 119 ? 7.997 -5.839 4.116 1.00 92.69 119 ILE A N 1
ATOM 894 C CA . ILE A 1 119 ? 7.589 -5.918 5.520 1.00 92.69 119 ILE A CA 1
ATOM 895 C C . ILE A 1 119 ? 8.223 -4.765 6.290 1.00 92.69 119 ILE A C 1
ATOM 897 O O . ILE A 1 119 ? 9.453 -4.644 6.345 1.00 92.69 119 ILE A O 1
ATOM 901 N N . ASN A 1 120 ? 7.385 -3.928 6.883 1.00 90.44 120 ASN A N 1
ATOM 902 C CA . ASN A 1 120 ? 7.802 -2.836 7.738 1.00 90.44 120 ASN A CA 1
ATOM 903 C C . ASN A 1 120 ? 7.621 -3.267 9.187 1.00 90.44 120 ASN A C 1
ATOM 905 O O . ASN A 1 120 ? 6.519 -3.225 9.699 1.00 90.44 120 ASN A O 1
ATOM 909 N N . SER A 1 121 ? 8.708 -3.630 9.860 1.00 87.06 121 SER A N 1
ATOM 910 C CA . SER A 1 121 ? 8.663 -4.013 11.271 1.00 87.06 121 SER A CA 1
ATOM 911 C C . SER A 1 121 ? 9.531 -3.094 12.113 1.00 87.06 121 SER A C 1
ATOM 913 O O . SER A 1 121 ? 10.671 -2.790 11.749 1.00 87.06 121 SER A O 1
ATOM 915 N N . ALA A 1 122 ? 9.037 -2.718 13.291 1.00 79.94 122 ALA A N 1
ATOM 916 C CA . ALA A 1 122 ? 9.840 -2.038 14.298 1.00 79.94 122 ALA A CA 1
ATOM 917 C C . ALA A 1 122 ? 9.594 -2.614 15.699 1.00 79.94 122 ALA A C 1
ATOM 919 O O . ALA A 1 122 ? 8.484 -2.997 16.046 1.00 79.94 122 ALA A O 1
ATOM 920 N N . ASP A 1 123 ? 10.634 -2.609 16.535 1.00 78.62 123 ASP A N 1
ATOM 921 C CA . ASP A 1 123 ? 10.541 -2.970 17.954 1.00 78.62 123 ASP A CA 1
ATOM 922 C C . ASP A 1 123 ? 10.671 -1.708 18.811 1.00 78.62 123 ASP A C 1
ATOM 924 O O . ASP A 1 123 ? 11.729 -1.382 19.350 1.00 78.62 123 ASP A O 1
ATOM 928 N N . ASN A 1 124 ? 9.595 -0.922 18.851 1.00 85.06 124 ASN A N 1
ATOM 929 C CA . ASN A 1 124 ? 9.542 0.308 19.642 1.00 85.06 124 ASN A CA 1
ATOM 930 C C . ASN A 1 124 ? 8.838 0.122 21.001 1.00 85.06 124 ASN A C 1
ATOM 932 O O . ASN A 1 124 ? 8.750 1.081 21.767 1.00 85.06 124 ASN A O 1
ATOM 936 N N . GLY A 1 125 ? 8.336 -1.084 21.296 1.00 87.56 125 GLY A N 1
ATOM 937 C CA . GLY A 1 125 ? 7.602 -1.413 22.522 1.00 87.56 125 GLY A CA 1
ATOM 938 C C . GLY A 1 125 ? 6.237 -0.728 22.684 1.00 87.56 125 GLY A C 1
ATOM 939 O O . GLY A 1 125 ? 5.653 -0.814 23.764 1.00 87.56 125 GLY A O 1
ATOM 940 N N . ASN A 1 126 ? 5.734 -0.037 21.657 1.00 91.25 126 ASN A N 1
ATOM 941 C CA . ASN A 1 126 ? 4.446 0.652 21.697 1.00 91.25 126 ASN A CA 1
ATOM 942 C C . ASN A 1 126 ? 3.288 -0.285 21.334 1.00 91.25 126 ASN A C 1
ATOM 944 O O . ASN A 1 126 ? 3.459 -1.267 20.614 1.00 91.25 126 ASN A O 1
ATOM 948 N N . GLY A 1 127 ? 2.091 0.049 21.814 1.00 92.00 127 GLY A N 1
ATOM 949 C CA . GLY A 1 127 ? 0.862 -0.647 21.443 1.00 92.00 127 GLY A CA 1
ATOM 950 C C . GLY A 1 127 ? 0.259 -0.134 20.134 1.00 92.00 127 GLY A C 1
ATOM 951 O O . GLY A 1 127 ? 0.557 0.974 19.675 1.00 92.00 127 GLY A O 1
ATOM 952 N N . TRP A 1 128 ? -0.668 -0.913 19.587 1.00 93.88 128 TRP A N 1
ATOM 953 C CA . TRP A 1 128 ? -1.479 -0.573 18.421 1.00 93.88 128 TRP A CA 1
ATOM 954 C C . TRP A 1 128 ? -2.868 -1.214 18.526 1.00 93.88 128 TRP A C 1
ATOM 956 O O . TRP A 1 128 ? -3.116 -2.060 19.389 1.00 93.88 128 TRP A O 1
ATOM 966 N N . VAL A 1 129 ? -3.783 -0.778 17.666 1.00 93.69 129 VAL A N 1
ATOM 967 C CA . VAL A 1 129 ? -5.116 -1.359 17.515 1.00 93.69 129 VAL A CA 1
ATOM 968 C C . VAL A 1 129 ? -5.474 -1.469 16.038 1.00 93.69 129 VAL A C 1
ATOM 970 O O . VAL A 1 129 ? -5.284 -0.519 15.279 1.00 93.69 129 VAL A O 1
ATOM 973 N N . GLU A 1 130 ? -6.025 -2.618 15.660 1.00 94.31 130 GLU A N 1
ATOM 974 C CA . GLU A 1 130 ? -6.688 -2.821 14.376 1.00 94.31 130 GLU A CA 1
ATOM 975 C C . GLU A 1 130 ? -8.202 -2.761 14.559 1.00 94.31 130 GLU A C 1
ATOM 977 O O . GLU A 1 130 ? -8.768 -3.304 15.514 1.00 94.31 130 GLU A O 1
ATOM 982 N N . VAL A 1 131 ? -8.868 -2.094 13.624 1.00 94.19 131 VAL A N 1
ATOM 983 C CA . VAL A 1 131 ? -10.315 -1.933 13.617 1.00 94.19 131 VAL A CA 1
ATOM 984 C C . VAL A 1 131 ? -10.859 -2.311 12.249 1.00 94.19 131 VAL A C 1
ATOM 986 O O . VAL A 1 131 ? -10.542 -1.676 11.245 1.00 94.19 131 VAL A O 1
ATOM 989 N N . GLN A 1 132 ? -11.772 -3.281 12.224 1.00 94.19 132 GLN A N 1
ATOM 990 C CA . GLN A 1 132 ? -12.549 -3.616 11.035 1.00 94.19 132 GLN A CA 1
ATOM 991 C C . GLN A 1 132 ? -14.011 -3.194 11.209 1.00 94.19 132 GLN A C 1
ATOM 993 O O . GLN A 1 132 ? -14.716 -3.656 12.109 1.00 94.19 132 GLN A O 1
ATOM 998 N N . GLY A 1 133 ? -14.479 -2.309 10.328 1.00 92.75 133 GLY A N 1
ATOM 999 C CA . GLY A 1 133 ? -15.883 -1.912 10.278 1.00 92.75 133 GLY A CA 1
ATOM 1000 C C . GLY A 1 133 ? -16.751 -2.974 9.614 1.00 92.75 133 GLY A C 1
ATOM 1001 O O . GLY A 1 133 ? -16.349 -3.583 8.629 1.00 92.75 133 GLY A O 1
ATOM 1002 N N . ILE A 1 134 ? -17.975 -3.157 10.113 1.00 93.88 134 ILE A N 1
ATOM 1003 C CA . ILE A 1 134 ? -18.984 -4.004 9.469 1.00 93.88 134 ILE A CA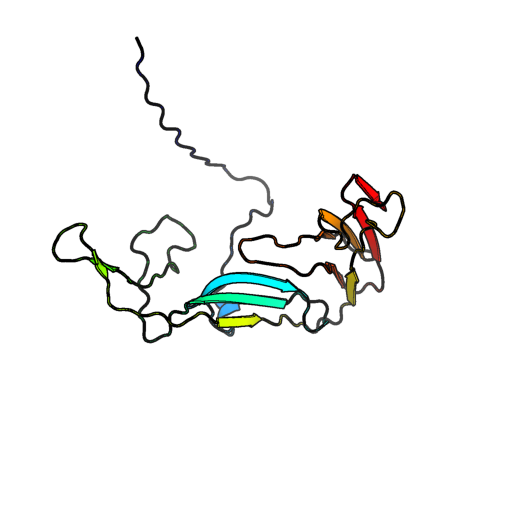 1
ATOM 1004 C C . ILE A 1 134 ? -20.202 -3.143 9.157 1.00 93.88 134 ILE A C 1
ATOM 1006 O O . ILE A 1 134 ? -20.921 -2.716 10.062 1.00 93.88 134 ILE A O 1
ATOM 1010 N N . GLY A 1 135 ? -20.453 -2.900 7.871 1.00 92.62 135 GLY A N 1
ATOM 1011 C CA . GLY A 1 135 ? -21.649 -2.180 7.450 1.00 92.62 135 GLY A CA 1
ATOM 1012 C C . GLY A 1 135 ? -22.925 -3.004 7.604 1.00 92.62 135 GLY A C 1
ATOM 1013 O O . GLY A 1 135 ? -22.917 -4.237 7.650 1.00 92.62 135 GLY A O 1
ATOM 1014 N N . THR A 1 136 ? -24.048 -2.298 7.699 1.00 94.06 136 THR A N 1
ATOM 1015 C CA . THR A 1 136 ? -25.327 -2.852 8.154 1.00 94.06 136 THR A CA 1
ATOM 1016 C C . THR A 1 136 ? -26.213 -3.416 7.049 1.00 94.06 136 THR A C 1
ATOM 1018 O O . THR A 1 136 ? -27.244 -4.012 7.367 1.00 94.06 136 THR A O 1
ATOM 1021 N N . VAL A 1 137 ? -25.853 -3.263 5.767 1.00 93.25 137 VAL A N 1
ATOM 1022 C CA . VAL A 1 137 ? -26.676 -3.775 4.662 1.00 93.25 137 VAL A CA 1
ATOM 1023 C C . VAL A 1 137 ? -26.933 -5.275 4.820 1.00 93.25 137 VAL A C 1
ATOM 1025 O O . VAL A 1 137 ? -26.013 -6.077 4.987 1.00 93.25 137 VAL A O 1
ATOM 1028 N N . GLY A 1 138 ? -28.212 -5.654 4.822 1.00 91.31 138 GLY A N 1
ATOM 1029 C CA . GLY A 1 138 ? -28.649 -7.040 5.019 1.00 91.31 138 GLY A CA 1
ATOM 1030 C C . GLY A 1 138 ? -28.502 -7.590 6.447 1.00 91.31 138 GLY A C 1
ATOM 1031 O O . GLY A 1 138 ? -28.893 -8.730 6.680 1.00 91.31 138 GLY A O 1
ATOM 1032 N N . LEU A 1 139 ? -27.976 -6.813 7.401 1.00 91.31 139 LEU A N 1
ATOM 1033 C CA . LEU A 1 139 ? -27.928 -7.175 8.826 1.00 91.31 139 LEU A CA 1
ATOM 1034 C C . LEU A 1 139 ? -29.103 -6.608 9.613 1.00 91.31 139 LEU A C 1
ATOM 1036 O O . LEU A 1 139 ? -29.582 -7.237 10.555 1.00 91.31 139 LEU A O 1
ATOM 1040 N N . THR A 1 140 ? -29.555 -5.415 9.238 1.00 88.81 140 THR A N 1
ATOM 1041 C CA . THR A 1 140 ? -30.713 -4.754 9.838 1.00 88.81 140 THR A CA 1
ATOM 1042 C C . THR A 1 140 ? -31.722 -4.383 8.748 1.00 88.81 140 THR A C 1
ATOM 1044 O O . THR A 1 140 ? -31.320 -4.177 7.600 1.00 88.81 140 THR A O 1
ATOM 1047 N N . PRO A 1 141 ? -33.030 -4.291 9.069 1.00 90.94 141 PRO A N 1
ATOM 1048 C CA . PRO A 1 141 ? -34.054 -3.916 8.087 1.00 90.94 141 PRO A CA 1
ATOM 1049 C C . PRO A 1 141 ? -33.782 -2.571 7.397 1.00 90.94 141 PRO A C 1
ATOM 1051 O O . PRO A 1 141 ? -34.015 -2.448 6.199 1.00 90.94 141 PRO A O 1
ATOM 1054 N N . ASP A 1 142 ? -33.230 -1.609 8.142 1.00 89.25 142 ASP A N 1
ATOM 1055 C CA . ASP A 1 142 ? -32.931 -0.247 7.673 1.00 89.25 142 ASP A CA 1
ATOM 1056 C C . ASP A 1 142 ? -31.440 -0.052 7.316 1.00 89.25 142 ASP A C 1
ATOM 1058 O O . ASP A 1 142 ? -30.940 1.069 7.217 1.00 89.25 142 ASP A O 1
ATOM 1062 N N . GLY A 1 143 ? -30.677 -1.142 7.198 1.00 89.44 143 GLY A N 1
ATOM 1063 C CA . GLY A 1 143 ? -29.240 -1.097 6.955 1.00 89.44 143 GLY A CA 1
ATOM 1064 C C . GLY A 1 143 ? -28.903 -0.772 5.501 1.00 89.44 143 GLY A C 1
ATOM 1065 O O . GLY A 1 143 ? -29.294 -1.501 4.589 1.00 89.44 143 GLY A O 1
ATOM 1066 N N . HIS A 1 144 ? -28.123 0.288 5.280 1.00 91.00 144 HIS A N 1
ATOM 1067 C CA . HIS A 1 144 ? -27.754 0.756 3.934 1.00 91.00 144 HIS A CA 1
ATOM 1068 C C . HIS A 1 144 ? -26.243 0.856 3.686 1.00 91.00 144 HIS A C 1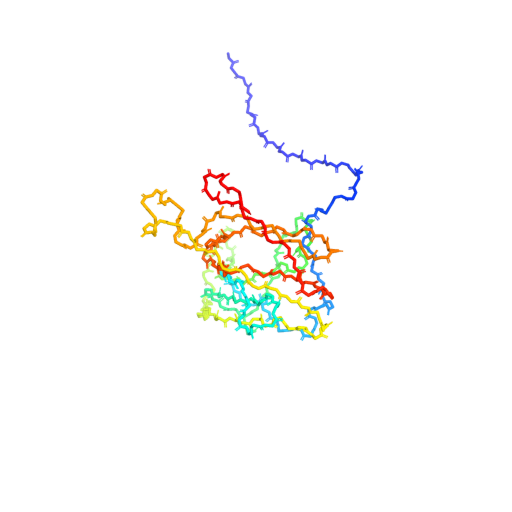
ATOM 1070 O O . HIS A 1 144 ? -25.819 1.024 2.544 1.00 91.00 144 HIS A O 1
ATOM 1076 N N . VAL A 1 145 ? -25.415 0.739 4.728 1.00 93.38 145 VAL A N 1
ATOM 1077 C CA . VAL A 1 145 ? -23.953 0.795 4.592 1.00 93.38 145 VAL A CA 1
ATOM 1078 C C . VAL A 1 145 ? -23.443 -0.532 4.031 1.00 93.38 145 VAL A C 1
ATOM 1080 O O . VAL A 1 145 ? -23.796 -1.586 4.560 1.00 93.38 145 VAL A O 1
ATOM 1083 N N . ASN A 1 146 ? -22.607 -0.482 2.986 1.00 93.44 146 ASN A N 1
ATOM 1084 C CA . ASN A 1 146 ? -22.005 -1.672 2.373 1.00 93.44 146 ASN A CA 1
ATOM 1085 C C . ASN A 1 146 ? -21.253 -2.519 3.412 1.00 93.44 146 ASN A C 1
ATOM 1087 O O . ASN A 1 146 ? -20.688 -1.974 4.354 1.00 93.44 146 ASN A O 1
ATOM 1091 N N . ARG A 1 147 ? -21.249 -3.845 3.239 1.00 93.44 147 ARG A N 1
ATOM 1092 C CA . ARG A 1 147 ? -20.771 -4.807 4.249 1.00 93.44 147 ARG A CA 1
ATOM 1093 C C . ARG A 1 147 ? -19.340 -4.545 4.717 1.00 93.44 147 ARG A C 1
ATOM 1095 O O . ARG A 1 147 ? -19.059 -4.731 5.897 1.00 93.44 147 ARG A O 1
ATOM 1102 N N . ASP A 1 148 ? -18.515 -4.062 3.800 1.00 92.81 148 ASP A N 1
ATOM 1103 C CA . ASP A 1 148 ? -17.093 -3.781 3.973 1.00 92.81 148 ASP A CA 1
ATOM 1104 C C . ASP A 1 148 ? -16.822 -2.420 4.634 1.00 92.81 148 ASP A C 1
ATOM 1106 O O . ASP A 1 148 ? -15.677 -2.066 4.894 1.00 92.81 148 ASP A O 1
ATOM 1110 N N . GLY A 1 149 ? -17.864 -1.622 4.896 1.00 93.12 149 GLY A N 1
ATOM 1111 C CA . GLY A 1 149 ? -17.728 -0.309 5.524 1.00 93.12 149 GLY A CA 1
ATOM 1112 C C . GLY A 1 149 ? -17.023 0.736 4.653 1.00 93.12 149 GLY A C 1
ATOM 1113 O O . GLY A 1 149 ? -16.659 1.792 5.163 1.00 93.12 149 GLY A O 1
ATOM 1114 N N . ILE A 1 150 ? -16.854 0.486 3.349 1.00 94.06 150 ILE A N 1
ATOM 1115 C CA . ILE A 1 150 ? -16.159 1.396 2.427 1.00 94.06 150 ILE A CA 1
ATOM 1116 C C . ILE A 1 150 ? -16.833 2.772 2.437 1.00 94.06 150 ILE A C 1
ATOM 1118 O O . ILE A 1 150 ? -18.058 2.879 2.328 1.00 94.06 150 ILE A O 1
ATOM 1122 N N . GLY A 1 151 ? -16.023 3.822 2.548 1.00 93.31 151 GLY A N 1
ATOM 1123 C CA . GLY A 1 151 ? -16.458 5.210 2.682 1.00 93.31 151 GLY A CA 1
ATOM 1124 C C . GLY A 1 151 ? -16.713 5.651 4.126 1.00 93.31 151 GLY A C 1
ATOM 1125 O O . GLY A 1 151 ? -17.026 6.822 4.337 1.00 93.31 151 GLY A O 1
ATOM 1126 N N . ALA A 1 152 ? -16.595 4.757 5.114 1.00 96.19 152 ALA A N 1
ATOM 1127 C CA . ALA A 1 152 ? -16.529 5.167 6.511 1.00 96.19 152 ALA A CA 1
ATOM 1128 C C . ALA A 1 152 ? -15.214 5.903 6.792 1.00 96.19 152 ALA A C 1
ATOM 1130 O O . ALA A 1 152 ? -14.192 5.643 6.156 1.00 96.19 152 ALA A O 1
ATOM 1131 N N . VAL A 1 153 ? -15.236 6.814 7.760 1.00 97.06 153 VAL A N 1
ATOM 1132 C CA . VAL A 1 153 ? -14.051 7.520 8.246 1.00 97.06 153 VAL A CA 1
ATOM 1133 C C . VAL A 1 153 ? -13.905 7.242 9.729 1.00 97.06 153 VAL A C 1
ATOM 1135 O O . VAL A 1 153 ? -14.807 7.542 10.513 1.00 97.06 153 VAL A O 1
ATOM 1138 N N . PHE A 1 154 ? -12.782 6.639 10.097 1.00 97.00 154 PHE A N 1
ATOM 1139 C CA . PHE A 1 154 ? -12.465 6.294 11.473 1.00 97.00 154 PHE A CA 1
ATOM 1140 C C . PHE A 1 154 ? -11.592 7.388 12.069 1.00 97.00 154 PHE A C 1
ATOM 1142 O O . PHE A 1 154 ? -10.624 7.831 11.454 1.00 97.00 154 PHE A O 1
ATOM 1149 N N . PHE A 1 155 ? -11.948 7.820 13.269 1.00 97.81 155 PHE A N 1
ATOM 1150 C CA . PHE A 1 155 ? -11.221 8.794 14.061 1.00 97.81 155 PHE A CA 1
ATOM 1151 C C . PHE A 1 155 ? -10.796 8.096 15.342 1.00 97.81 155 PHE A C 1
ATOM 1153 O O . PHE A 1 155 ? -11.639 7.735 16.160 1.00 97.81 155 PHE A O 1
ATOM 1160 N N . PHE A 1 156 ? -9.500 7.884 15.516 1.00 97.88 156 PHE A N 1
ATOM 1161 C CA . PHE A 1 156 ? -8.972 7.216 16.693 1.00 97.88 156 PHE A CA 1
ATOM 1162 C C . PHE A 1 156 ? -8.146 8.173 17.539 1.00 97.88 156 PHE A C 1
ATOM 1164 O O . PHE A 1 156 ? -7.228 8.818 17.037 1.00 97.88 156 PHE A O 1
ATOM 1171 N N . THR A 1 157 ? -8.446 8.240 18.830 1.00 98.00 157 THR A N 1
ATOM 1172 C CA . THR A 1 157 ? -7.706 9.037 19.810 1.00 98.00 157 THR A CA 1
ATOM 1173 C C . THR A 1 157 ? -7.171 8.120 20.904 1.00 98.00 157 THR A C 1
ATOM 1175 O O . THR A 1 157 ? -7.953 7.702 21.760 1.00 98.00 157 THR A O 1
ATOM 1178 N N . PRO A 1 158 ? -5.860 7.819 20.931 1.00 97.31 158 PRO A N 1
ATOM 1179 C CA . PRO A 1 158 ? -5.233 7.185 22.088 1.00 97.31 158 PRO A CA 1
ATOM 1180 C C . PRO A 1 158 ? -5.416 8.055 23.337 1.00 97.31 158 PRO A C 1
ATOM 1182 O O . PRO A 1 158 ? -5.422 9.286 23.236 1.00 97.31 158 PRO A O 1
ATOM 1185 N N . ASP A 1 159 ? -5.502 7.452 24.522 1.00 96.75 159 ASP A N 1
ATOM 1186 C CA . ASP A 1 159 ? -5.529 8.219 25.773 1.00 96.75 159 ASP A CA 1
ATOM 1187 C C . ASP A 1 159 ? -4.292 9.131 25.858 1.00 96.75 159 ASP A C 1
ATOM 1189 O O . ASP A 1 159 ? -3.164 8.671 25.688 1.00 96.75 159 ASP A O 1
ATOM 1193 N N . ASN A 1 160 ? -4.489 10.429 26.115 1.00 91.25 160 ASN A N 1
ATOM 1194 C CA . ASN A 1 160 ? -3.434 11.462 26.103 1.00 91.25 160 ASN A CA 1
ATOM 1195 C C . ASN A 1 160 ? -2.679 11.623 24.762 1.00 91.25 160 ASN A C 1
ATOM 1197 O O . ASN A 1 160 ? -1.629 12.267 24.726 1.00 91.25 160 ASN A O 1
ATOM 1201 N N . GLY A 1 161 ? -3.194 11.050 23.673 1.00 92.44 161 GLY A N 1
ATOM 1202 C CA . GLY A 1 161 ? -2.651 11.159 22.322 1.00 92.44 161 GLY A CA 1
ATOM 1203 C C . GLY A 1 161 ? -3.377 12.192 21.459 1.00 92.44 161 GLY A C 1
ATOM 1204 O O . GLY A 1 161 ? -4.246 12.934 21.918 1.00 92.44 161 GLY A O 1
ATOM 1205 N N . GLN A 1 162 ? -3.013 12.235 20.177 1.00 95.38 162 GLN A N 1
ATOM 1206 C CA . GLN A 1 162 ? -3.715 13.028 19.167 1.00 95.38 162 GLN A CA 1
ATOM 1207 C C . GLN A 1 162 ? -4.668 12.147 18.364 1.00 95.38 162 GLN A C 1
ATOM 1209 O O . GLN A 1 162 ? -4.404 10.963 18.163 1.00 95.38 162 GLN A O 1
ATOM 1214 N N . THR A 1 163 ? -5.764 12.733 17.884 1.00 96.75 163 THR A N 1
ATOM 1215 C CA . THR A 1 163 ? -6.677 12.046 16.970 1.00 96.75 163 THR A CA 1
ATOM 1216 C C . THR A 1 163 ? -6.009 11.815 15.621 1.00 96.75 163 THR A C 1
ATOM 1218 O O . THR A 1 163 ? -5.533 12.762 14.995 1.00 96.75 163 THR A O 1
ATOM 1221 N N . VAL A 1 164 ? -6.052 10.575 15.146 1.00 96.50 164 VAL A N 1
ATOM 1222 C CA . VAL A 1 164 ? -5.688 10.191 13.782 1.00 96.50 164 VAL A CA 1
ATOM 1223 C C . VAL A 1 164 ? -6.952 9.797 13.030 1.00 96.50 164 VAL A C 1
ATOM 1225 O O . VAL A 1 164 ? -7.849 9.159 13.577 1.00 96.50 164 VAL A O 1
ATOM 1228 N N . MET A 1 165 ? -7.028 10.212 11.771 1.00 95.94 165 MET A N 1
ATOM 1229 C CA . MET A 1 165 ? -8.126 9.910 10.862 1.00 95.94 165 MET A CA 1
ATOM 1230 C C . MET A 1 165 ? -7.663 8.877 9.836 1.00 95.94 165 MET A C 1
ATOM 1232 O O . MET A 1 165 ? -6.625 9.082 9.209 1.00 95.94 165 MET A O 1
ATOM 1236 N N . GLN A 1 166 ? -8.475 7.849 9.588 1.00 94.19 166 GLN A N 1
ATOM 1237 C CA . GLN A 1 166 ? -8.284 6.923 8.472 1.00 94.19 166 GLN A CA 1
ATOM 1238 C C . GLN A 1 166 ? -9.619 6.640 7.759 1.00 94.19 166 GLN A C 1
ATOM 1240 O O . GLN A 1 166 ? -10.541 6.095 8.371 1.00 94.19 166 GLN A O 1
ATOM 1245 N N . PRO A 1 167 ? -9.771 7.016 6.475 1.00 94.38 167 PRO A N 1
ATOM 1246 C CA . PRO A 1 167 ? -10.902 6.581 5.665 1.00 94.38 167 PRO A CA 1
ATOM 1247 C C . PRO A 1 167 ? -10.739 5.118 5.231 1.00 94.38 167 PRO A C 1
ATOM 1249 O O . PRO A 1 167 ? -9.641 4.688 4.885 1.00 94.38 167 PRO A O 1
ATOM 1252 N N . ILE A 1 168 ? -11.841 4.370 5.193 1.00 94.00 168 ILE A N 1
ATOM 1253 C CA . ILE A 1 168 ? -11.872 2.997 4.677 1.00 94.00 168 ILE A CA 1
ATOM 1254 C C . ILE A 1 168 ? -12.137 3.040 3.175 1.00 94.00 168 ILE A C 1
ATOM 1256 O O . ILE A 1 168 ? -13.223 3.422 2.728 1.00 94.00 168 ILE A O 1
ATOM 1260 N N . LEU A 1 169 ? -11.135 2.656 2.391 1.00 88.69 169 LEU A N 1
ATOM 1261 C CA . LEU A 1 169 ? -11.152 2.698 0.932 1.00 88.69 169 LEU A CA 1
ATOM 1262 C C . LEU A 1 169 ? -11.021 1.274 0.384 1.00 88.69 169 LEU A C 1
ATOM 1264 O O . LEU A 1 169 ? -10.275 0.473 0.925 1.00 88.69 169 LEU A O 1
ATOM 1268 N N . GLY A 1 170 ? -11.715 0.957 -0.713 1.00 73.19 170 GLY A N 1
ATOM 1269 C CA . GLY A 1 170 ? -11.519 -0.323 -1.413 1.00 73.19 170 GLY A CA 1
ATOM 1270 C C . GLY A 1 170 ? -10.268 -0.354 -2.302 1.00 73.19 170 GLY A C 1
ATOM 1271 O O . GLY A 1 170 ? -9.882 -1.417 -2.769 1.00 73.19 170 GLY A O 1
ATOM 1272 N N . GLY A 1 171 ? -9.669 0.812 -2.557 1.00 73.38 171 GLY A N 1
ATOM 1273 C CA . GLY A 1 171 ? -8.510 1.035 -3.417 1.00 73.38 171 GLY A CA 1
ATOM 1274 C C . GLY A 1 171 ? -8.365 2.528 -3.707 1.00 73.38 171 GLY A C 1
ATOM 1275 O O . GLY A 1 171 ? -9.338 3.188 -4.080 1.00 73.38 171 GLY A O 1
ATOM 1276 N N . SER A 1 172 ? -7.176 3.080 -3.477 1.00 66.94 172 SER A N 1
ATOM 1277 C CA . SER A 1 172 ? -6.902 4.522 -3.575 1.00 66.94 172 SER A CA 1
ATOM 1278 C C . SER A 1 172 ? -6.158 4.921 -4.861 1.00 66.94 172 SER A C 1
ATOM 1280 O O . SER A 1 172 ? -5.987 6.108 -5.137 1.00 66.94 172 SER A O 1
ATOM 1282 N N . SER A 1 173 ? -5.762 3.944 -5.687 1.00 75.62 173 SER A N 1
ATOM 1283 C CA . SER A 1 173 ? -5.068 4.148 -6.965 1.00 75.62 173 SER A CA 1
ATOM 1284 C C . SER A 1 173 ? -5.398 3.052 -7.993 1.00 75.62 173 SER A C 1
ATOM 1286 O O . SER A 1 173 ? -6.150 2.115 -7.720 1.00 75.62 173 SER A O 1
ATOM 1288 N N . TYR A 1 174 ? -4.899 3.207 -9.223 1.00 78.44 174 TYR A N 1
ATOM 1289 C CA . TYR A 1 174 ? -5.143 2.262 -10.315 1.00 78.44 174 TYR A CA 1
ATOM 1290 C C . TYR A 1 174 ? -4.581 0.874 -9.986 1.00 78.44 174 TYR A C 1
ATOM 1292 O O . TYR A 1 174 ? -3.435 0.772 -9.575 1.00 78.44 174 TYR A O 1
ATOM 1300 N N . ALA A 1 175 ? -5.384 -0.178 -10.194 1.00 80.81 175 ALA A N 1
ATOM 1301 C CA . ALA A 1 175 ? -5.012 -1.574 -9.928 1.00 80.81 175 ALA A CA 1
ATOM 1302 C C . ALA A 1 175 ? -4.470 -1.839 -8.503 1.00 80.81 175 ALA A C 1
ATOM 1304 O O . ALA A 1 175 ? -3.712 -2.785 -8.294 1.00 80.81 175 ALA A O 1
ATOM 1305 N N . SER A 1 176 ? -4.896 -1.026 -7.534 1.00 87.00 176 SER A N 1
ATOM 1306 C CA . SER A 1 176 ? -4.450 -1.066 -6.141 1.00 87.00 176 SER A CA 1
ATOM 1307 C C . SER A 1 176 ? -5.617 -1.319 -5.197 1.00 87.00 176 SER A C 1
ATOM 1309 O O . SER A 1 176 ? -6.740 -0.876 -5.454 1.00 87.00 176 SER A O 1
ATOM 1311 N N . GLN A 1 177 ? -5.349 -2.001 -4.089 1.00 84.62 177 GLN A N 1
ATOM 1312 C CA . GLN A 1 177 ? -6.347 -2.309 -3.070 1.00 84.62 177 GLN A CA 1
ATOM 1313 C C . GLN A 1 177 ? -5.697 -2.317 -1.692 1.00 84.62 177 GLN A C 1
ATOM 1315 O O . GLN A 1 177 ? -4.817 -3.127 -1.430 1.00 84.62 177 GLN A O 1
ATOM 1320 N N . ASP A 1 178 ? -6.163 -1.442 -0.811 1.00 86.31 178 ASP A N 1
ATOM 1321 C CA . ASP A 1 178 ? -5.675 -1.368 0.563 1.00 86.31 178 ASP A CA 1
ATOM 1322 C C . ASP A 1 178 ? -6.502 -2.287 1.471 1.00 86.31 178 ASP A C 1
ATOM 1324 O O . ASP A 1 178 ? -7.644 -2.647 1.155 1.00 86.31 178 ASP A O 1
ATOM 1328 N N . SER A 1 179 ? -5.926 -2.678 2.609 1.00 88.12 179 SER A N 1
ATOM 1329 C CA . SER A 1 179 ? -6.667 -3.380 3.652 1.00 88.12 179 SER A CA 1
ATOM 1330 C C . SER A 1 179 ? -7.859 -2.538 4.109 1.00 88.12 179 SER A C 1
ATOM 1332 O O . SER A 1 179 ? -7.766 -1.327 4.308 1.00 88.12 179 SER A O 1
ATOM 1334 N N . LEU A 1 180 ? -8.992 -3.206 4.319 1.00 92.06 180 LEU A N 1
ATOM 1335 C CA . LEU A 1 180 ? -10.187 -2.590 4.898 1.00 92.06 180 LEU A CA 1
ATOM 1336 C C . LEU A 1 180 ? -10.100 -2.470 6.426 1.00 92.06 180 LEU A C 1
ATOM 1338 O O . LEU A 1 180 ? -10.985 -1.880 7.049 1.00 92.06 180 LEU A O 1
ATOM 1342 N N . ALA A 1 181 ? -9.068 -3.058 7.031 1.00 91.69 181 ALA A N 1
ATOM 1343 C CA . ALA A 1 181 ? -8.772 -2.907 8.442 1.00 91.69 181 ALA A CA 1
ATOM 1344 C C . ALA A 1 181 ? -7.928 -1.643 8.658 1.00 91.69 181 ALA A C 1
ATOM 1346 O O . ALA A 1 181 ? -6.925 -1.421 7.978 1.00 91.69 181 ALA A O 1
ATOM 1347 N N . ALA A 1 182 ? -8.362 -0.792 9.584 1.00 92.19 182 ALA A N 1
ATOM 1348 C CA . ALA A 1 182 ? -7.642 0.419 9.948 1.00 92.19 182 ALA A CA 1
ATOM 1349 C C . ALA A 1 182 ? -6.716 0.151 11.130 1.00 92.19 182 ALA A C 1
ATOM 1351 O O . ALA A 1 182 ? -7.164 -0.377 12.148 1.00 92.19 182 ALA A O 1
ATOM 1352 N N . ASN A 1 183 ? -5.462 0.580 11.006 1.00 92.38 183 ASN A N 1
ATOM 1353 C CA . ASN A 1 183 ? -4.426 0.379 12.009 1.00 92.38 183 ASN A CA 1
ATOM 1354 C C . ASN A 1 183 ? -4.048 1.711 12.643 1.00 92.38 183 ASN A C 1
ATOM 1356 O O . ASN A 1 183 ? -3.677 2.664 11.957 1.00 92.38 183 ASN A O 1
ATOM 1360 N N . PHE A 1 184 ? -4.120 1.771 13.969 1.00 94.25 184 PHE A N 1
ATOM 1361 C CA . PHE A 1 184 ? -3.789 2.965 14.734 1.00 94.25 184 PHE A CA 1
ATOM 1362 C C . PHE A 1 184 ? -2.754 2.657 15.810 1.00 94.25 184 PHE A C 1
ATOM 1364 O O . PHE A 1 184 ? -2.876 1.691 16.560 1.00 94.25 184 PHE A O 1
ATOM 1371 N N . GLY A 1 185 ? -1.756 3.529 15.940 1.00 93.06 185 GLY A N 1
ATOM 1372 C CA . GLY A 1 185 ? -0.791 3.458 17.032 1.00 93.06 185 GLY A CA 1
ATOM 1373 C C . GLY A 1 185 ? -1.391 3.949 18.351 1.00 93.06 185 GLY A C 1
ATOM 1374 O O . GLY A 1 185 ? -2.026 5.002 18.398 1.00 93.06 185 GLY A O 1
ATOM 1375 N N . LEU A 1 186 ? -1.140 3.223 19.440 1.00 94.06 186 LEU A N 1
ATOM 1376 C CA . LEU A 1 186 ? -1.458 3.648 20.809 1.00 94.06 186 LEU A CA 1
ATOM 1377 C C . LEU A 1 186 ? -0.289 4.382 21.483 1.00 94.06 186 LEU A C 1
ATOM 1379 O O . LEU A 1 186 ? -0.476 5.033 22.512 1.00 94.06 186 LEU A O 1
ATOM 1383 N N . GLY A 1 187 ? 0.926 4.274 20.937 1.00 91.56 187 GLY A N 1
ATOM 1384 C CA . GLY A 1 187 ? 2.126 4.734 21.634 1.00 91.56 187 GLY A CA 1
ATOM 1385 C C . GLY A 1 187 ? 2.301 3.965 22.947 1.00 91.56 187 GLY A C 1
ATOM 1386 O O . GLY A 1 187 ? 2.196 2.740 22.971 1.00 91.56 187 GLY A O 1
ATOM 1387 N N . SER A 1 188 ? 2.522 4.685 24.047 1.00 92.44 188 SER A N 1
ATOM 1388 C CA . SER A 1 188 ? 2.616 4.103 25.393 1.00 92.44 188 SER A CA 1
ATOM 1389 C C . SER A 1 188 ? 1.263 3.913 26.095 1.00 92.44 188 SER A C 1
ATOM 1391 O O . SER A 1 188 ? 1.226 3.418 27.224 1.00 92.44 188 SER A O 1
ATOM 1393 N N . SER A 1 189 ? 0.157 4.318 25.467 1.00 95.06 189 SER A N 1
ATOM 1394 C CA . SER A 1 189 ? -1.186 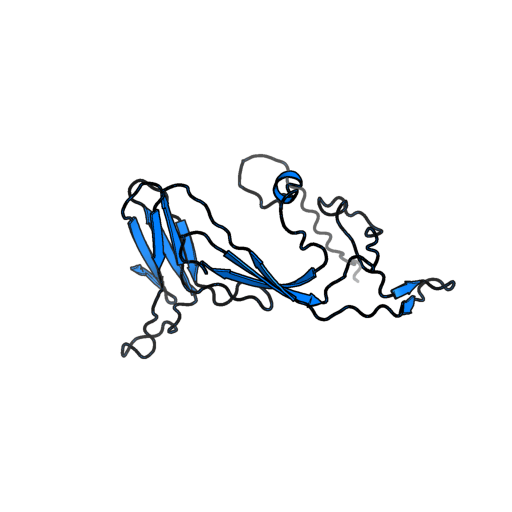4.171 26.031 1.00 95.06 189 SER A CA 1
ATOM 1395 C C . SER A 1 189 ? -1.705 2.741 25.874 1.00 95.06 189 SER A C 1
ATOM 1397 O O . SER A 1 189 ? -1.302 2.005 24.980 1.00 95.06 189 SER A O 1
ATOM 1399 N N . LEU A 1 190 ? -2.620 2.336 26.758 1.00 93.62 190 LEU A N 1
ATOM 1400 C CA . LEU A 1 190 ? -3.221 0.993 26.731 1.00 93.62 190 LEU A CA 1
ATOM 1401 C C . LEU A 1 190 ? -4.565 0.945 25.997 1.00 93.62 190 LEU A C 1
ATOM 1403 O O . LEU A 1 190 ? -5.066 -0.134 25.699 1.00 93.62 190 LEU A O 1
ATOM 1407 N N . GLN A 1 191 ? -5.173 2.103 25.759 1.00 95.94 191 GLN A N 1
ATOM 1408 C CA . GLN A 1 191 ? -6.506 2.226 25.185 1.00 95.94 191 GLN A CA 1
ATOM 1409 C C . GLN A 1 191 ? -6.668 3.585 24.492 1.00 95.94 191 GLN A C 1
ATOM 1411 O O . GLN A 1 191 ? -5.828 4.482 24.626 1.00 95.94 191 GLN A O 1
ATOM 1416 N N . GLY A 1 192 ? -7.769 3.725 23.764 1.00 96.25 192 GLY A N 1
ATOM 1417 C CA . GLY A 1 192 ? -8.185 4.961 23.126 1.00 96.25 192 GLY A CA 1
ATOM 1418 C C . GLY A 1 192 ? -9.667 4.926 22.779 1.00 96.25 192 GLY A C 1
ATOM 1419 O O . GLY A 1 192 ? -10.348 3.919 22.981 1.00 96.25 192 GLY A O 1
ATOM 1420 N N . THR A 1 193 ? -10.163 6.038 22.250 1.00 97.62 193 THR A N 1
ATOM 1421 C CA . THR A 1 193 ? -11.539 6.174 21.768 1.00 97.62 193 THR A CA 1
ATOM 1422 C C . THR A 1 193 ? -11.556 6.108 20.249 1.00 97.62 193 THR A C 1
ATOM 1424 O O . THR A 1 193 ? -10.812 6.833 19.590 1.00 97.62 193 THR A O 1
ATOM 1427 N N . LEU A 1 194 ? -12.422 5.256 19.704 1.00 97.50 194 LEU A N 1
ATOM 1428 C CA . LEU A 1 194 ? -12.741 5.217 18.285 1.00 97.50 194 LEU A CA 1
ATOM 1429 C C . LEU A 1 194 ? -14.092 5.889 18.066 1.00 97.50 194 LEU A C 1
ATOM 1431 O O . LEU A 1 194 ? -15.083 5.499 18.677 1.00 97.50 194 LEU A O 1
ATOM 1435 N N . GLU A 1 195 ? -14.119 6.839 17.148 1.00 97.88 195 GLU A N 1
ATOM 1436 C CA . GLU A 1 195 ? -15.327 7.423 16.597 1.00 97.88 195 GLU A CA 1
ATOM 1437 C C . GLU A 1 195 ? -15.415 7.083 15.104 1.00 97.88 195 GLU A C 1
ATOM 1439 O O . GLU A 1 195 ? -14.418 7.115 14.379 1.00 97.88 195 GLU A O 1
ATOM 1444 N N . VAL A 1 196 ? -16.610 6.748 14.628 1.00 97.19 196 VAL A N 1
ATOM 1445 C CA . VAL A 1 196 ? -16.845 6.316 13.250 1.00 97.19 196 VAL A CA 1
ATOM 1446 C C . VAL A 1 196 ? -17.890 7.200 12.594 1.00 97.19 196 VAL A C 1
ATOM 1448 O O . VAL A 1 196 ? -19.042 7.248 13.023 1.00 97.19 196 VAL A O 1
ATOM 1451 N N . LEU A 1 197 ? -17.507 7.847 11.495 1.00 97.19 197 LEU A N 1
ATOM 1452 C CA . LEU A 1 197 ? -18.431 8.492 10.570 1.00 97.19 197 LEU A CA 1
ATOM 1453 C C . LEU A 1 197 ? -18.755 7.527 9.429 1.00 97.19 197 LEU A C 1
ATOM 1455 O O . LEU A 1 197 ? -17.905 7.239 8.590 1.00 97.19 197 LEU A O 1
ATOM 1459 N N . TRP A 1 198 ? -19.988 7.042 9.376 1.00 95.88 198 TRP A N 1
ATOM 1460 C CA . TRP A 1 198 ? -20.445 6.108 8.352 1.00 95.88 198 TRP A CA 1
ATOM 1461 C C . TRP A 1 198 ? -20.922 6.817 7.076 1.00 95.88 198 TRP A C 1
ATOM 1463 O O . TRP A 1 198 ? -21.421 7.950 7.139 1.00 95.88 198 TRP A O 1
ATOM 1473 N N . PRO A 1 199 ? -20.886 6.131 5.916 1.00 92.75 199 PRO A N 1
ATOM 1474 C CA . PRO A 1 199 ? -21.601 6.574 4.726 1.00 92.75 199 PRO A CA 1
ATOM 1475 C C . PRO A 1 199 ? -23.075 6.837 5.053 1.00 92.75 199 PRO A C 1
ATOM 1477 O O . PRO A 1 199 ? -23.750 5.998 5.648 1.00 92.75 199 PRO A O 1
ATOM 1480 N N . GLY A 1 200 ? -23.574 8.017 4.685 1.00 88.12 200 GLY A N 1
ATOM 1481 C CA . GLY A 1 200 ? -24.913 8.479 5.074 1.00 88.12 200 GLY A CA 1
ATOM 1482 C C . GLY A 1 200 ? -24.939 9.403 6.299 1.00 88.12 200 GLY A C 1
ATOM 1483 O O . GLY A 1 200 ? -26.004 9.906 6.642 1.00 88.12 200 GLY A O 1
ATOM 1484 N N . GLY A 1 201 ? -23.787 9.686 6.917 1.00 90.38 201 GLY A N 1
ATOM 1485 C CA . GLY A 1 201 ? -23.625 10.764 7.901 1.00 90.38 201 GLY A CA 1
ATOM 1486 C C . GLY A 1 201 ? -23.895 10.379 9.356 1.00 90.38 201 GLY A C 1
ATOM 1487 O O . GLY A 1 201 ? -23.865 11.249 10.225 1.00 90.38 201 GLY A O 1
ATOM 1488 N N . VAL A 1 202 ? -24.147 9.099 9.640 1.00 91.75 202 VAL A N 1
ATOM 1489 C CA . VAL A 1 202 ? -24.283 8.596 11.016 1.00 91.75 202 VAL A CA 1
ATOM 1490 C C . VAL A 1 202 ? -22.915 8.599 11.692 1.00 91.75 202 VAL A C 1
ATOM 1492 O O . VAL A 1 202 ? -21.941 8.134 11.102 1.00 91.75 202 VAL A O 1
ATOM 1495 N N . ARG A 1 203 ? -22.848 9.103 12.927 1.00 93.50 203 ARG A N 1
ATOM 1496 C CA . ARG A 1 203 ? -21.613 9.239 13.704 1.00 93.50 203 ARG A CA 1
ATOM 1497 C C . ARG A 1 203 ? -21.778 8.564 15.064 1.00 93.50 203 ARG A C 1
ATOM 1499 O O . ARG A 1 203 ? -22.745 8.882 15.757 1.00 93.50 203 ARG A O 1
ATOM 1506 N N . ASN A 1 204 ? -20.866 7.653 15.403 1.00 85.56 204 ASN A N 1
ATOM 1507 C CA . ASN A 1 204 ? -20.877 6.849 16.633 1.00 85.56 204 ASN A CA 1
ATOM 1508 C C . ASN A 1 204 ? -19.534 6.905 17.344 1.00 85.56 204 ASN A C 1
ATOM 1510 O O . ASN A 1 204 ? -18.522 6.927 16.611 1.00 85.56 204 ASN A O 1
#

Radius of gyration: 23.91 Å; chains: 1; bounding box: 56×51×67 Å

Secondary structure (DSSP, 8-state):
----------------------------HHHHTTS---TTEEEEEEEEE-SSSSSS-EEEEEEEEE--TTS--EE-S---S-TTTTT-EE--SEEE-SSTT-EEE---PPPBP-EEEE--------EEEEEE----TTTSTT--S-TT-TT-EEEEEETTS--EEEE--S-SSTT----SEEEEEEET-S-EEEEEE-TTS-B-

Sequence (204 aa):
MFPGSGLVEQVISLNQESPSFQGGECQDANALATSTNHTRRNVQGVAVGDLNHDGFSDIVSVSNFDSPEPIPLQPYPFAYGSPFDETALFVPTFVPTENPGEFVWSGLELPDGTLSVEINSADNGNGWVEVQGIGTVGLTPDGHVNRDGIGAVFFFTPDNGQTVMQPILGGSSYASQDSLAANFGLGSSLQGTLEVLWPGGVRN